Protein AF-0000000077531371 (afdb_homodimer)

InterPro domains:
  IPR011008 Dimeric alpha-beta barrel [SSF54909] (19-121)
  IPR012577 NIPSNAP [PF07978] (23-121)

Solvent-accessible surface area (backbone atoms only — not comparable to full-atom values): 13619 Å² total; per-residue (Å²): 134,87,78,74,80,80,76,77,74,80,63,54,73,40,71,67,44,90,54,53,46,32,33,44,35,38,37,33,33,75,36,53,68,54,27,56,52,47,55,57,32,45,62,45,44,53,60,52,35,45,79,68,51,29,46,58,41,34,35,27,32,42,64,97,36,70,29,35,41,34,36,35,35,31,40,42,67,64,55,45,68,69,58,52,51,55,54,44,67,73,32,69,62,42,53,60,49,45,63,91,61,67,73,81,38,53,71,45,76,48,75,43,47,37,41,70,43,98,79,35,46,77,116,134,86,78,75,79,80,76,76,71,81,65,53,71,40,70,68,42,89,52,53,45,31,33,43,35,39,36,33,32,74,36,53,68,55,28,56,53,47,55,57,32,47,62,45,45,50,60,53,34,45,81,67,52,31,46,58,41,34,36,26,31,42,64,97,38,70,29,36,42,34,37,35,34,31,39,42,67,62,54,47,67,70,59,51,52,55,55,44,66,74,31,69,63,42,52,60,49,45,63,93,61,67,74,82,36,54,72,44,77,48,75,43,47,36,41,72,44,96,79,36,45,78,118

Radius of gyration: 21.14 Å; Cα contacts (8 Å, |Δi|>4): 406; chains: 2; bounding box: 91×52×37 Å

Organism: Fusarium solani (NCBI:txid169388)

Secondary structure (DSSP, 8-state):
------------HHHH-SS--EEEEEEEESSHHHHHHHHHHHHHHHHHHHTTT-EEEEEEEETT-TTEEEEEEEPPTT--HHHHHHHHHTSHHHHHHTTT--GGGEEEEEEEEEEEPTT----/------------HHHH-SS--EEEEEEEESSHHHHHHHHHHHHHHHHHHGGGT-EEEEEEEETT-TTEEEEEEEPPTT--HHHHHHHHHTSHHHHHHTTT--GGGEEEEEEEEEEEPTT----

Foldseek 3Di:
DCPPPPPPPPPPPLLPDPFWKKKKKKWFFQDLVLLVLVVVLVVLVQVLLVVLQKHWPDWDDDPPHSRMIMTMITHDRSDDPVVSVVVSCVDPSNVVSCPPHDPVRTPDMDMDIDDDDPPDDDD/DCPPPPPPPPPPPLLPDPDWKKKKKKWFFQDLVLLVLVVVLVVLVQVLLVVLQKHKPDWDDDPPHSRMIMTMITHDRSDDPVVSVVVSCVDPSNVVSCPPHDPVRTPDMDMDIDDDDPPDDDD

Structure (mmCIF, N/CA/C/O backbone):
data_AF-0000000077531371-model_v1
#
loop_
_entity.id
_entity.type
_entity.pdbx_description
1 polymer 'NIPSNAP domain-containing protein'
#
loop_
_atom_site.group_PDB
_atom_site.id
_atom_site.type_symbol
_atom_site.label_atom_id
_atom_site.label_alt_id
_atom_site.label_comp_id
_atom_site.label_asym_id
_atom_site.label_entity_id
_atom_site.label_seq_id
_atom_site.pdbx_PDB_ins_code
_atom_site.Cartn_x
_atom_site.Cartn_y
_atom_site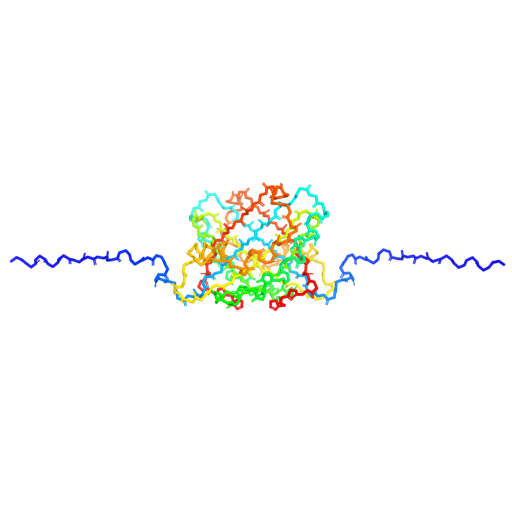.Cartn_z
_atom_site.occupancy
_atom_site.B_iso_or_equiv
_atom_site.auth_seq_id
_atom_site.auth_comp_id
_atom_site.auth_asym_id
_atom_site.auth_atom_id
_atom_site.pdbx_PDB_model_num
ATOM 1 N N . MET A 1 1 ? -46.719 -25.984 -13.078 1 36.12 1 MET A N 1
ATOM 2 C CA . MET A 1 1 ? -45.562 -25.344 -13.688 1 36.12 1 MET A CA 1
ATOM 3 C C . MET A 1 1 ? -44.781 -24.531 -12.664 1 36.12 1 MET A C 1
ATOM 5 O O . MET A 1 1 ? -45.344 -23.656 -12 1 36.12 1 MET A O 1
ATOM 9 N N . LYS A 1 2 ? -43.656 -25.094 -11.969 1 47.03 2 LYS A N 1
ATOM 10 C CA . LYS A 1 2 ? -42.844 -24.688 -10.82 1 47.03 2 LYS A CA 1
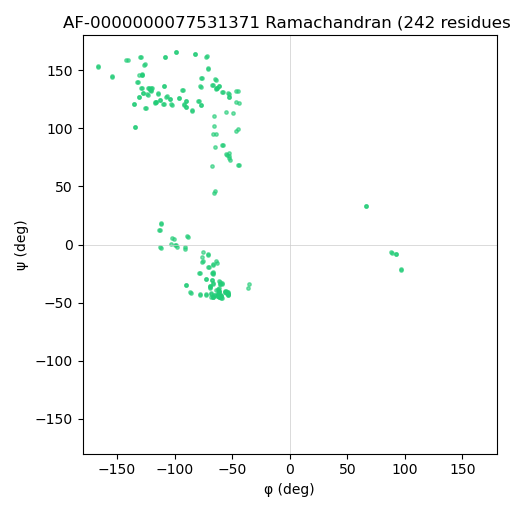ATOM 11 C C . LYS A 1 2 ? -42.031 -23.453 -11.141 1 47.03 2 LYS A C 1
ATOM 13 O O . LYS A 1 2 ? -41.062 -23.516 -11.906 1 47.03 2 LYS A O 1
ATOM 18 N N . ILE A 1 3 ? -42.562 -22.219 -11.359 1 43.28 3 ILE A N 1
ATOM 19 C CA . ILE A 1 3 ? -41.844 -21 -11.758 1 43.28 3 ILE A CA 1
ATOM 20 C C . ILE A 1 3 ? -40.906 -20.562 -10.648 1 43.28 3 ILE A C 1
ATOM 22 O O . ILE A 1 3 ? -41.344 -19.984 -9.648 1 43.28 3 ILE A O 1
ATOM 26 N N . SER A 1 4 ? -40.125 -21.453 -9.992 1 42.75 4 SER A N 1
ATOM 27 C CA . SER A 1 4 ? -39.375 -20.828 -8.906 1 42.75 4 SER A CA 1
ATOM 28 C C . SER A 1 4 ? -38.344 -19.828 -9.445 1 42.75 4 SER A C 1
ATOM 30 O O . SER A 1 4 ? -37.5 -20.188 -10.258 1 42.75 4 SER A O 1
ATOM 32 N N . PHE A 1 5 ? -38.656 -18.469 -9.539 1 38.84 5 PHE A N 1
ATOM 33 C CA . PHE A 1 5 ? -37.75 -17.375 -9.906 1 38.84 5 PHE A CA 1
ATOM 34 C C . PHE A 1 5 ? -36.562 -17.297 -8.945 1 38.84 5 PHE A C 1
ATOM 36 O O . PHE A 1 5 ? -36.75 -17.094 -7.742 1 38.84 5 PHE A O 1
ATOM 43 N N . ALA A 1 6 ? -35.438 -18.016 -9.094 1 38.12 6 ALA A N 1
ATOM 44 C CA . ALA A 1 6 ? -34.188 -17.797 -8.391 1 38.12 6 ALA A CA 1
ATOM 45 C C . ALA A 1 6 ? -33.719 -16.359 -8.516 1 38.12 6 ALA A C 1
ATOM 47 O O . ALA A 1 6 ? -33.281 -15.93 -9.586 1 38.12 6 ALA A O 1
ATOM 48 N N . PHE A 1 7 ? -34.281 -15.273 -7.844 1 41.69 7 PHE A N 1
ATOM 49 C CA . PHE A 1 7 ? -33.719 -13.93 -7.73 1 41.69 7 PHE A CA 1
ATOM 50 C C . PHE A 1 7 ? -32.312 -13.984 -7.172 1 41.69 7 PHE A C 1
ATOM 52 O O . PHE A 1 7 ? -32.125 -14.281 -5.988 1 41.69 7 PHE A O 1
ATOM 59 N N . LEU A 1 8 ? -31.25 -14.336 -7.863 1 44.69 8 LEU A N 1
ATOM 60 C CA . LEU A 1 8 ? -29.875 -14.125 -7.398 1 44.69 8 LEU A CA 1
ATOM 61 C C . LEU A 1 8 ? -29.656 -12.664 -7 1 44.69 8 LEU A C 1
ATOM 63 O O . LEU A 1 8 ? -29.641 -11.781 -7.859 1 44.69 8 LEU A O 1
ATOM 67 N N . SER A 1 9 ? -30.047 -12.227 -5.93 1 41.06 9 SER A N 1
ATOM 68 C CA . SER A 1 9 ? -29.812 -10.906 -5.355 1 41.06 9 SER A CA 1
ATOM 69 C C . SER A 1 9 ? -28.344 -10.508 -5.473 1 41.06 9 SER A C 1
ATOM 71 O O . SER A 1 9 ? -27.453 -11.289 -5.129 1 41.06 9 SER A O 1
ATOM 73 N N . CYS A 1 10 ? -27.953 -9.703 -6.484 1 44.38 10 CYS A N 1
ATOM 74 C CA . CYS A 1 10 ? -26.703 -8.984 -6.605 1 44.38 10 CYS A CA 1
ATOM 75 C C . CYS A 1 10 ? -26.328 -8.312 -5.289 1 44.38 10 CYS A C 1
ATOM 77 O O . CYS A 1 10 ? -26.859 -7.258 -4.953 1 44.38 10 CYS A O 1
ATOM 79 N N . LEU A 1 11 ? -25.969 -9.055 -4.219 1 51.22 11 LEU A N 1
ATOM 80 C CA . LEU A 1 11 ? -25.5 -8.469 -2.965 1 51.22 11 LEU A CA 1
ATOM 81 C C . LEU A 1 11 ? -24.453 -7.395 -3.225 1 51.22 11 LEU A C 1
ATOM 83 O O . LEU A 1 11 ? -23.609 -7.551 -4.109 1 51.22 11 LEU A O 1
ATOM 87 N N . PRO A 1 12 ? -24.797 -6.227 -2.723 1 52.69 12 PRO A N 1
ATOM 88 C CA . PRO A 1 12 ? -23.766 -5.188 -2.9 1 52.69 12 PRO A CA 1
ATOM 89 C C . PRO A 1 12 ? -22.375 -5.672 -2.537 1 52.69 12 PRO A C 1
ATOM 91 O O . PRO A 1 12 ? -22.219 -6.523 -1.656 1 52.69 12 PRO A O 1
ATOM 94 N N . ALA A 1 13 ? -21.469 -5.387 -3.432 1 55.19 13 ALA A N 1
ATOM 95 C CA . ALA A 1 13 ? -20.094 -5.801 -3.24 1 55.19 13 ALA A CA 1
ATOM 96 C C . ALA A 1 13 ? -19.688 -5.742 -1.768 1 55.19 13 ALA A C 1
ATOM 98 O O . ALA A 1 13 ? -18.984 -6.617 -1.271 1 55.19 13 ALA A O 1
ATOM 99 N N . ALA A 1 14 ? -20.234 -4.777 -1.087 1 57.53 14 ALA A N 1
ATOM 100 C CA . ALA A 1 14 ? -19.922 -4.602 0.327 1 57.53 14 ALA A CA 1
ATOM 101 C C . ALA A 1 14 ? -20.359 -5.812 1.145 1 57.53 14 ALA A C 1
ATOM 103 O O . ALA A 1 14 ? -19.656 -6.25 2.055 1 57.53 14 ALA A O 1
ATOM 104 N N . LEU A 1 15 ? -21.484 -6.293 0.736 1 53.22 15 LEU A N 1
ATOM 105 C CA . LEU A 1 15 ? -22.047 -7.367 1.543 1 53.22 15 LEU A CA 1
ATOM 106 C C . LEU A 1 15 ? -21.312 -8.68 1.307 1 53.22 15 LEU A C 1
ATOM 108 O O . LEU A 1 15 ? -21.344 -9.578 2.146 1 53.22 15 LEU A O 1
ATOM 112 N N . ALA A 1 16 ? -20.516 -8.602 0.429 1 65.94 16 ALA A N 1
ATOM 113 C CA . ALA A 1 16 ? -19.906 -9.867 0.049 1 65.94 16 ALA A CA 1
ATOM 114 C C . ALA A 1 16 ? -18.484 -9.992 0.612 1 65.94 16 ALA A C 1
ATOM 116 O O . ALA A 1 16 ? -17.922 -11.086 0.66 1 65.94 16 ALA A O 1
ATOM 117 N N . ARG A 1 17 ? -18.156 -8.836 1.355 1 73.69 17 ARG A N 1
ATOM 118 C CA . ARG A 1 17 ? -16.766 -8.906 1.809 1 73.69 17 ARG A CA 1
ATOM 119 C C . ARG A 1 17 ? -16.672 -9.57 3.178 1 73.69 17 ARG A C 1
ATOM 121 O O . ARG A 1 17 ? -17.375 -9.172 4.113 1 73.69 17 ARG A O 1
ATOM 128 N N . GLN A 1 18 ? -15.914 -10.578 3.213 1 80.44 18 GLN A N 1
ATOM 129 C CA . GLN A 1 18 ? -15.719 -11.289 4.473 1 80.44 18 GLN A CA 1
ATOM 130 C C . GLN A 1 18 ? -14.523 -10.734 5.242 1 80.44 18 GLN A C 1
ATOM 132 O O . GLN A 1 18 ? -14.242 -11.164 6.359 1 80.44 18 GLN A O 1
ATOM 137 N N . GLN A 1 19 ? -13.859 -9.758 4.645 1 84.06 19 GLN A N 1
ATOM 138 C CA . GLN A 1 19 ? -12.734 -9.086 5.285 1 84.06 19 GLN A CA 1
ATOM 139 C C . GLN A 1 19 ? -12.875 -7.57 5.215 1 84.06 19 GLN A C 1
ATOM 141 O O . GLN A 1 19 ? -13.516 -7.047 4.301 1 84.06 19 GLN A O 1
ATOM 146 N N . PRO A 1 20 ? -12.391 -6.934 6.262 1 86.88 20 PRO A N 1
ATOM 147 C CA . PRO A 1 20 ? -12.461 -5.473 6.211 1 86.88 20 PRO A CA 1
ATOM 148 C C . PRO A 1 20 ? -11.828 -4.895 4.945 1 86.88 20 PRO A C 1
ATOM 150 O O . PRO A 1 20 ? -10.711 -5.266 4.582 1 86.88 20 PRO A O 1
ATOM 153 N N . PRO A 1 21 ? -12.562 -4.039 4.32 1 90.38 21 PRO A N 1
ATOM 154 C CA . PRO A 1 21 ? -11.969 -3.43 3.127 1 90.38 21 PRO A CA 1
ATOM 155 C C . PRO A 1 21 ? -10.727 -2.607 3.439 1 90.38 21 PRO A C 1
ATOM 157 O O . PRO A 1 21 ? -10.68 -1.912 4.457 1 90.38 21 PRO A O 1
ATOM 160 N N . THR A 1 22 ? -9.75 -2.797 2.65 1 95.12 22 THR A N 1
ATOM 161 C CA . THR A 1 22 ? -8.523 -2.012 2.725 1 95.12 22 THR A CA 1
ATOM 162 C C . THR A 1 22 ? -8.406 -1.073 1.526 1 95.12 22 THR A C 1
ATOM 164 O O . THR A 1 22 ? -8.734 -1.455 0.4 1 95.12 22 THR A O 1
ATOM 167 N N . GLU A 1 23 ? -8.023 0.125 1.814 1 97.25 23 GLU A N 1
ATOM 168 C CA . GLU A 1 23 ? -7.875 1.12 0.757 1 97.25 23 GLU A CA 1
ATOM 169 C C . GLU A 1 23 ? -6.496 1.778 0.807 1 97.25 23 GLU A C 1
ATOM 171 O O . GLU A 1 23 ? -6.02 2.154 1.88 1 97.25 23 GLU A O 1
ATOM 176 N N . LEU A 1 24 ? -5.867 1.804 -0.373 1 97.88 24 LEU A N 1
ATOM 177 C CA . LEU A 1 24 ? -4.625 2.549 -0.562 1 97.88 24 LEU A CA 1
ATOM 178 C C . LEU A 1 24 ? -4.906 3.928 -1.153 1 97.88 24 LEU A C 1
ATOM 180 O O . LEU A 1 24 ? -5.582 4.043 -2.178 1 97.88 24 LEU A O 1
ATOM 184 N N . ARG A 1 25 ? -4.406 4.953 -0.482 1 98.25 25 ARG A N 1
ATOM 185 C CA . ARG A 1 25 ? -4.566 6.328 -0.948 1 98.25 25 ARG A CA 1
ATOM 186 C C . ARG A 1 25 ? -3.211 6.988 -1.186 1 98.25 25 ARG A C 1
ATOM 188 O O . ARG A 1 25 ? -2.291 6.832 -0.38 1 98.25 25 ARG A O 1
ATOM 195 N N . SER A 1 26 ? -3.129 7.598 -2.328 1 98.38 26 SER A N 1
ATOM 196 C CA . SER A 1 26 ? -1.921 8.336 -2.684 1 98.38 26 SER A CA 1
ATOM 197 C C . SER A 1 26 ? -2.238 9.789 -3.01 1 98.38 26 SER A C 1
ATOM 199 O O . SER A 1 26 ? -3.15 10.078 -3.791 1 98.38 26 SER A O 1
ATOM 201 N N . TYR A 1 27 ? -1.505 10.648 -2.375 1 98.75 27 TYR A N 1
ATOM 202 C CA . TYR A 1 27 ? -1.666 12.086 -2.574 1 98.75 27 TYR A CA 1
ATOM 203 C C . TYR A 1 27 ? -0.409 12.695 -3.184 1 98.75 27 TYR A C 1
ATOM 205 O O . TYR A 1 27 ? 0.691 12.531 -2.652 1 98.75 27 TYR A O 1
ATOM 213 N N . THR A 1 28 ? -0.574 13.336 -4.312 1 98.81 28 THR A N 1
ATOM 214 C CA . THR A 1 28 ? 0.504 14.141 -4.875 1 98.81 28 THR A CA 1
ATOM 215 C C . THR A 1 28 ? 0.24 15.625 -4.664 1 98.81 28 THR A C 1
ATOM 217 O O . THR A 1 28 ? -0.839 16.125 -4.992 1 98.81 28 THR A O 1
ATOM 220 N N . LEU A 1 29 ? 1.182 16.281 -4.062 1 98.88 29 LEU A N 1
ATOM 221 C CA . LEU A 1 29 ? 1.037 17.703 -3.736 1 98.88 29 LEU A CA 1
ATOM 222 C C . LEU A 1 29 ? 1.923 18.562 -4.633 1 98.88 29 LEU A C 1
ATOM 224 O O . LEU A 1 29 ? 2.84 18.047 -5.281 1 98.88 29 LEU A O 1
ATOM 228 N N . SER A 1 30 ? 1.632 19.812 -4.715 1 98.69 30 SER A N 1
ATOM 229 C CA . SER A 1 30 ? 2.27 20.703 -5.676 1 98.69 30 SER A CA 1
ATOM 230 C C . SER A 1 30 ? 3.66 21.125 -5.211 1 98.69 30 SER A C 1
ATOM 232 O O . SER A 1 30 ? 4.508 21.5 -6.023 1 98.69 30 SER A O 1
ATOM 234 N N . THR A 1 31 ? 3.912 21.094 -3.881 1 98.56 31 THR A N 1
ATOM 235 C CA . THR A 1 31 ? 5.203 21.484 -3.33 1 98.56 31 THR A CA 1
ATOM 236 C C . THR A 1 31 ? 5.602 20.562 -2.174 1 98.56 31 THR A C 1
ATOM 238 O O . THR A 1 31 ? 4.746 19.906 -1.573 1 98.56 31 THR A O 1
ATOM 241 N N . VAL A 1 32 ? 6.887 20.578 -1.939 1 98.31 32 VAL A N 1
ATOM 242 C CA . VAL A 1 32 ? 7.41 19.812 -0.812 1 98.31 32 VAL A CA 1
ATOM 243 C C . VAL A 1 32 ? 6.848 20.375 0.495 1 98.31 32 VAL A C 1
ATOM 245 O O . VAL A 1 32 ? 6.496 19.609 1.399 1 98.31 32 VAL A O 1
ATOM 248 N N . ASP A 1 33 ? 6.719 21.672 0.613 1 98.31 33 ASP A N 1
ATOM 249 C CA . ASP A 1 33 ? 6.16 22.297 1.807 1 98.31 33 ASP A CA 1
ATOM 250 C C . ASP A 1 33 ? 4.715 21.859 2.033 1 98.31 33 ASP A C 1
ATOM 252 O O . ASP A 1 33 ? 4.32 21.562 3.164 1 98.31 33 ASP A O 1
ATOM 256 N N . ALA A 1 34 ? 3.973 21.844 0.965 1 98.75 34 ALA A N 1
ATOM 257 C CA . ALA A 1 34 ? 2.592 21.375 1.068 1 98.75 34 ALA A CA 1
ATOM 258 C C . ALA A 1 34 ? 2.537 19.922 1.529 1 98.75 34 ALA A C 1
ATOM 260 O O . ALA A 1 34 ? 1.653 19.531 2.301 1 98.75 34 ALA A O 1
ATOM 261 N N . THR A 1 35 ? 3.467 19.109 1.01 1 98.62 35 THR A N 1
ATOM 262 C CA . THR A 1 35 ? 3.539 17.703 1.416 1 98.62 35 THR A CA 1
ATOM 263 C C . THR A 1 35 ? 3.822 17.594 2.91 1 98.62 35 THR A C 1
ATOM 265 O O . THR A 1 35 ? 3.152 16.844 3.619 1 98.62 35 THR A O 1
ATOM 268 N N . ASN A 1 36 ? 4.75 18.359 3.4 1 97.75 36 ASN A N 1
ATOM 269 C CA . ASN A 1 36 ? 5.078 18.344 4.82 1 97.75 36 ASN A CA 1
ATOM 270 C C . ASN A 1 36 ? 3.883 18.75 5.676 1 97.75 36 ASN A C 1
ATOM 272 O O . ASN A 1 36 ? 3.621 18.156 6.719 1 97.75 36 ASN A O 1
ATOM 276 N N . GLN A 1 37 ? 3.211 19.766 5.246 1 98.38 37 GLN A N 1
ATOM 277 C CA . GLN A 1 37 ? 2.006 20.188 5.957 1 98.38 37 GLN A CA 1
ATOM 278 C C . GLN A 1 37 ? 0.969 19.062 5.98 1 98.38 37 GLN A C 1
ATOM 280 O O . GLN A 1 37 ? 0.354 18.797 7.016 1 98.38 37 GLN A O 1
ATOM 285 N N . TYR A 1 38 ? 0.798 18.422 4.852 1 98.75 38 TYR A N 1
ATOM 286 C CA . TYR A 1 38 ? -0.246 17.406 4.758 1 98.75 38 TYR A CA 1
ATOM 287 C C . TYR A 1 38 ? 0.105 16.172 5.598 1 98.75 38 TYR A C 1
ATOM 289 O O . TYR A 1 38 ? -0.78 15.531 6.164 1 98.75 38 TYR A O 1
ATOM 297 N N . VAL A 1 39 ? 1.358 15.82 5.668 1 98 39 VAL A N 1
ATOM 298 C CA . VAL A 1 39 ? 1.798 14.758 6.566 1 98 39 VAL A CA 1
ATOM 299 C C . VAL A 1 39 ? 1.322 15.047 7.988 1 98 39 VAL A C 1
ATOM 301 O O . VAL A 1 39 ? 0.81 14.164 8.672 1 98 39 VAL A O 1
ATOM 304 N N . GLN A 1 40 ? 1.434 16.297 8.406 1 97.69 40 GLN A N 1
ATOM 305 C CA . GLN A 1 40 ? 0.973 16.656 9.742 1 97.69 40 GLN A CA 1
ATOM 306 C C . GLN A 1 40 ? -0.545 16.547 9.852 1 97.69 40 GLN A C 1
ATOM 308 O O . GLN A 1 40 ? -1.073 16.203 10.906 1 97.69 40 GLN A O 1
ATOM 313 N N . ILE A 1 41 ? -1.188 16.781 8.789 1 98.56 41 ILE A N 1
ATOM 314 C CA . ILE A 1 41 ? -2.643 16.656 8.781 1 98.56 41 ILE A CA 1
ATOM 315 C C . ILE A 1 41 ? -3.041 15.195 8.922 1 98.56 41 ILE A C 1
ATOM 317 O O . ILE A 1 41 ? -4.035 14.875 9.578 1 98.56 41 ILE A O 1
ATOM 321 N N . TRP A 1 42 ? -2.271 14.336 8.312 1 98.06 42 TRP A N 1
ATOM 322 C CA . TRP A 1 42 ? -2.574 12.914 8.461 1 98.06 42 TRP A CA 1
ATOM 323 C C . TRP A 1 42 ? -2.475 12.477 9.914 1 98.06 42 TRP A C 1
ATOM 325 O O . TRP A 1 42 ? -3.197 11.586 10.352 1 98.06 42 TRP A O 1
ATOM 335 N N . LYS A 1 43 ? -1.619 13.086 10.68 1 96.88 43 LYS A N 1
ATOM 336 C CA . LYS A 1 43 ? -1.585 12.812 12.109 1 96.88 43 LYS A CA 1
ATOM 337 C C . LYS A 1 43 ? -2.949 13.055 12.75 1 96.88 43 LYS A C 1
ATOM 339 O O . LYS A 1 43 ? -3.391 12.273 13.594 1 96.88 43 LYS A O 1
ATOM 344 N N . LYS A 1 44 ? -3.588 14.086 12.32 1 97.88 44 LYS A N 1
ATOM 345 C CA . LYS A 1 44 ? -4.934 14.398 12.797 1 97.88 44 LYS A CA 1
ATOM 346 C C . LYS A 1 44 ? -5.957 13.422 12.211 1 97.88 44 LYS A C 1
ATOM 348 O O . LYS A 1 44 ? -6.848 12.953 12.922 1 97.88 44 LYS A O 1
ATOM 353 N N . HIS A 1 45 ? -5.812 13.117 10.852 1 98.31 45 HIS A N 1
ATOM 354 C CA . HIS A 1 45 ? -6.715 12.18 10.188 1 98.31 45 HIS A CA 1
ATOM 355 C C . HIS A 1 45 ? -6.766 10.852 10.922 1 98.31 45 HIS A C 1
ATOM 357 O O . HIS A 1 45 ? -7.836 10.258 11.062 1 98.31 45 HIS A O 1
ATOM 363 N N . ILE A 1 46 ? -5.617 10.359 11.375 1 97.94 46 ILE A N 1
ATOM 364 C CA . ILE A 1 46 ? -5.543 9.07 12.047 1 97.94 46 ILE A CA 1
ATOM 365 C C . ILE A 1 46 ? -6.52 9.039 13.219 1 97.94 46 ILE A C 1
ATOM 367 O O . ILE A 1 46 ? -7.254 8.062 13.398 1 97.94 46 ILE A O 1
ATOM 371 N N . GLU A 1 47 ? -6.625 10.109 13.969 1 97.62 47 GLU A N 1
ATOM 372 C CA . GLU A 1 47 ? -7.496 10.172 15.133 1 97.62 47 GLU A CA 1
ATOM 373 C C . GLU A 1 47 ? -8.953 10.383 14.727 1 97.62 47 GLU A C 1
ATOM 375 O O . GLU A 1 47 ? -9.844 9.695 15.219 1 97.62 47 GLU A O 1
ATOM 380 N N . SER A 1 48 ? -9.156 11.242 13.805 1 98.62 48 SER A N 1
ATOM 381 C CA . SER A 1 48 ? -10.523 11.602 13.461 1 98.62 48 SER A CA 1
ATOM 382 C C . SER A 1 48 ? -11.219 10.477 12.695 1 98.62 48 SER A C 1
ATOM 384 O O . SER A 1 48 ? -12.43 10.289 12.82 1 98.62 48 SER A O 1
ATOM 386 N N . LEU A 1 49 ? -10.477 9.711 11.961 1 98.5 49 LEU A N 1
ATOM 387 C CA . LEU A 1 49 ? -11.039 8.617 11.172 1 98.5 49 LEU A CA 1
ATOM 388 C C . LEU A 1 49 ? -11.602 7.531 12.078 1 98.5 49 LEU A C 1
ATOM 390 O O . LEU A 1 49 ? -12.508 6.793 11.68 1 98.5 49 LEU A O 1
ATOM 394 N N . LYS A 1 50 ? -11.102 7.469 13.266 1 97.88 50 LYS A N 1
ATOM 395 C CA . LYS A 1 50 ? -11.617 6.484 14.211 1 97.88 50 LYS A CA 1
ATOM 396 C C . LYS A 1 50 ? -13.102 6.703 14.484 1 97.88 50 LYS A C 1
ATOM 398 O O . LYS A 1 50 ? -13.844 5.746 14.719 1 97.88 50 LYS A O 1
ATOM 403 N N . GLU A 1 51 ? -13.484 7.965 14.469 1 97.94 51 GLU A N 1
ATOM 404 C CA . GLU A 1 51 ? -14.891 8.297 14.711 1 97.94 51 GLU A CA 1
ATOM 405 C C . GLU A 1 51 ? -15.781 7.727 13.617 1 97.94 51 GLU A C 1
ATOM 407 O O . GLU A 1 51 ? -17 7.645 13.781 1 97.94 51 GLU A O 1
ATOM 412 N N . PHE A 1 52 ? -15.219 7.336 12.578 1 98.25 52 PHE A N 1
ATOM 413 C CA . PHE A 1 52 ? -15.953 6.789 11.438 1 98.25 52 PHE A CA 1
ATOM 414 C C . PHE A 1 52 ? -15.625 5.316 11.242 1 98.25 52 PHE A C 1
ATOM 416 O O . PHE A 1 52 ? -15.836 4.766 10.164 1 98.25 52 PHE A O 1
ATOM 423 N N . ASN A 1 53 ? -14.977 4.707 12.227 1 96.75 53 ASN A N 1
ATOM 424 C CA . ASN A 1 53 ? -14.617 3.291 12.258 1 96.75 53 ASN A CA 1
ATOM 425 C C . ASN A 1 53 ? -13.586 2.949 11.18 1 96.75 53 ASN A C 1
ATOM 427 O O . ASN A 1 53 ? -13.656 1.882 10.57 1 96.75 53 ASN A O 1
ATOM 431 N N . VAL A 1 54 ? -12.758 3.836 10.898 1 97.69 54 VAL A N 1
ATOM 432 C CA . VAL A 1 54 ? -11.656 3.607 9.969 1 97.69 54 VAL A CA 1
ATOM 433 C C . VAL A 1 54 ? -10.344 3.508 10.742 1 97.69 54 VAL A C 1
ATOM 435 O O . VAL A 1 54 ? -10.039 4.363 11.578 1 97.69 54 VAL A O 1
ATOM 438 N N . THR A 1 55 ? -9.68 2.469 10.477 1 96.19 55 THR A N 1
ATOM 439 C CA . THR A 1 55 ? -8.367 2.277 11.078 1 96.19 55 THR A CA 1
ATOM 440 C C . THR A 1 55 ? -7.262 2.584 10.062 1 96.19 55 THR A C 1
ATOM 442 O O . THR A 1 55 ? -7.23 2.002 8.977 1 96.19 55 THR A O 1
ATOM 445 N N . THR A 1 56 ? -6.43 3.535 10.391 1 96.81 56 THR A N 1
ATOM 446 C CA . THR A 1 56 ? -5.238 3.77 9.578 1 96.81 56 THR A CA 1
ATOM 447 C C . THR A 1 56 ? -4.148 2.754 9.914 1 96.81 56 THR A C 1
ATOM 449 O O . THR A 1 56 ? -3.732 2.637 11.062 1 96.81 56 THR A O 1
ATOM 452 N N . ARG A 1 57 ? -3.723 2.078 8.922 1 94.88 57 ARG A N 1
ATOM 453 C CA . ARG A 1 57 ? -2.717 1.041 9.125 1 94.88 57 ARG A CA 1
ATOM 454 C C . ARG A 1 57 ? -1.308 1.607 8.992 1 94.88 57 ARG A C 1
ATOM 456 O O . ARG A 1 57 ? -0.395 1.196 9.711 1 94.88 57 ARG A O 1
ATOM 463 N N . ALA A 1 58 ? -1.177 2.588 8.078 1 94.94 58 ALA A N 1
ATOM 464 C CA . ALA A 1 58 ? 0.133 3.203 7.875 1 94.94 58 ALA A CA 1
ATOM 465 C C . ALA A 1 58 ? 0.016 4.484 7.059 1 94.94 58 ALA A C 1
ATOM 467 O O . ALA A 1 58 ? -0.929 4.648 6.281 1 94.94 58 ALA A O 1
ATOM 468 N N . VAL A 1 59 ? 0.927 5.387 7.246 1 96.38 59 VAL A N 1
ATOM 469 C CA . VAL A 1 59 ? 1.157 6.574 6.434 1 96.38 59 VAL A CA 1
ATOM 470 C C . VAL A 1 59 ? 2.637 6.676 6.074 1 96.38 59 VAL A C 1
ATOM 472 O O . VAL A 1 59 ? 3.502 6.594 6.949 1 96.38 59 VAL A O 1
ATOM 475 N N . TRP A 1 60 ? 2.871 6.805 4.824 1 96.19 60 TRP A N 1
ATOM 476 C CA . TRP A 1 60 ? 4.246 6.816 4.34 1 96.19 60 TRP A CA 1
ATOM 477 C C . TRP A 1 60 ? 4.488 8.008 3.422 1 96.19 60 TRP A C 1
ATOM 479 O O . TRP A 1 60 ? 3.541 8.617 2.92 1 96.19 60 TRP A O 1
ATOM 489 N N . THR A 1 61 ? 5.723 8.266 3.299 1 95.94 61 THR A N 1
ATOM 490 C CA . THR A 1 61 ? 6.211 9.023 2.154 1 95.94 61 THR A CA 1
ATOM 491 C C . THR A 1 61 ? 7.113 8.164 1.274 1 95.94 61 THR A C 1
ATOM 493 O O . THR A 1 61 ? 7.988 7.457 1.778 1 95.94 61 THR A O 1
ATOM 496 N N . PRO A 1 62 ? 6.832 8.172 -0.038 1 96.5 62 PRO A N 1
ATOM 497 C CA . PRO A 1 62 ? 7.656 7.359 -0.936 1 96.5 62 PRO A CA 1
ATOM 498 C C . PRO A 1 62 ? 9.094 7.875 -1.043 1 96.5 62 PRO A C 1
ATOM 500 O O . PRO A 1 62 ? 9.312 9.086 -1.16 1 96.5 62 PRO A O 1
ATOM 503 N N . GLU A 1 63 ? 9.984 6.934 -1.006 1 93.5 63 GLU A N 1
ATOM 504 C CA . GLU A 1 63 ? 11.367 7.312 -1.262 1 93.5 63 GLU A CA 1
ATOM 505 C C . GLU A 1 63 ? 11.547 7.832 -2.684 1 93.5 63 GLU A C 1
ATOM 507 O O . GLU A 1 63 ? 11.031 7.246 -3.635 1 93.5 63 GLU A O 1
ATOM 512 N N . GLY A 1 64 ? 12.242 8.914 -2.758 1 92.38 64 GLY A N 1
ATOM 513 C CA . GLY A 1 64 ? 12.547 9.469 -4.066 1 92.38 64 GLY A CA 1
ATOM 514 C C . GLY A 1 64 ? 11.484 10.43 -4.57 1 92.38 64 GLY A C 1
ATOM 515 O O . GLY A 1 64 ? 11.648 11.062 -5.613 1 92.38 64 GLY A O 1
ATOM 516 N N . ASN A 1 65 ? 10.391 10.539 -3.869 1 96 65 ASN A N 1
ATOM 517 C CA . ASN A 1 65 ? 9.336 11.484 -4.211 1 96 65 ASN A CA 1
ATOM 518 C C . ASN A 1 65 ? 8.844 12.242 -2.98 1 96 65 ASN A C 1
ATOM 520 O O . ASN A 1 65 ? 7.945 11.781 -2.277 1 96 65 ASN A O 1
ATOM 524 N N . ASP A 1 66 ? 9.273 13.445 -2.809 1 96.31 66 ASP A N 1
ATOM 525 C CA . ASP A 1 66 ? 8.992 14.203 -1.597 1 96.31 66 ASP A CA 1
ATOM 526 C C . ASP A 1 66 ? 7.688 14.984 -1.727 1 96.31 66 ASP A C 1
ATOM 528 O O . ASP A 1 66 ? 7.336 15.773 -0.845 1 96.31 66 ASP A O 1
ATOM 532 N N . LYS A 1 67 ? 6.992 14.719 -2.816 1 98.56 67 LYS A N 1
ATOM 533 C CA . LYS A 1 67 ? 5.734 15.43 -3.008 1 98.56 67 LYS A CA 1
ATOM 534 C C . LYS A 1 67 ? 4.543 14.484 -2.891 1 98.56 67 LYS A C 1
ATOM 536 O O . LYS A 1 67 ? 3.455 14.773 -3.393 1 98.56 67 LYS A O 1
ATOM 541 N N . GLN A 1 68 ? 4.824 13.367 -2.293 1 98.69 68 GLN A N 1
ATOM 542 C CA . GLN A 1 68 ? 3.732 12.398 -2.199 1 98.69 68 GLN A CA 1
ATOM 543 C C . GLN A 1 68 ? 3.553 11.914 -0.765 1 98.69 68 GLN A C 1
ATOM 545 O O . GLN A 1 68 ? 4.516 11.852 0.001 1 98.69 68 GLN A O 1
ATOM 550 N N . VAL A 1 69 ? 2.309 11.625 -0.371 1 98.44 69 VAL A N 1
ATOM 551 C CA . VAL A 1 69 ? 1.912 10.922 0.845 1 98.44 69 VAL A CA 1
ATOM 552 C C . VAL A 1 69 ? 1.076 9.695 0.483 1 98.44 69 VAL A C 1
ATOM 554 O O . VAL A 1 69 ? 0.211 9.766 -0.393 1 98.44 69 VAL A O 1
ATOM 557 N N . VAL A 1 70 ? 1.36 8.594 1.09 1 98.19 70 VAL A N 1
ATOM 558 C CA . VAL A 1 70 ? 0.621 7.352 0.882 1 98.19 70 VAL A CA 1
ATOM 559 C C . VAL A 1 70 ? 0.043 6.867 2.209 1 98.19 70 VAL A C 1
ATOM 561 O O . VAL A 1 70 ? 0.734 6.863 3.23 1 98.19 70 VAL A O 1
ATOM 564 N N . ALA A 1 71 ? -1.196 6.504 2.199 1 97.81 71 ALA A N 1
ATOM 565 C CA . ALA A 1 71 ? -1.843 5.984 3.402 1 97.81 71 ALA A CA 1
ATOM 566 C C . ALA A 1 71 ? -2.609 4.699 3.105 1 97.81 71 ALA A C 1
ATOM 568 O O . ALA A 1 71 ? -3.189 4.551 2.027 1 97.81 71 ALA A O 1
ATOM 569 N N . LEU A 1 72 ? -2.52 3.803 3.988 1 97.19 72 LEU A N 1
ATOM 570 C CA . LEU A 1 72 ? -3.312 2.578 3.982 1 97.19 72 LEU A CA 1
ATOM 571 C C . LEU A 1 72 ? -4.348 2.594 5.105 1 97.19 72 LEU A C 1
ATOM 573 O O . LEU A 1 72 ? -3.99 2.689 6.281 1 97.19 72 LEU A O 1
ATOM 577 N N . VAL A 1 73 ? -5.594 2.492 4.691 1 97.06 73 VAL A N 1
ATOM 578 C CA . VAL A 1 73 ? -6.648 2.525 5.695 1 97.06 73 VAL A CA 1
ATOM 579 C C . VAL A 1 73 ? -7.547 1.3 5.547 1 97.06 73 VAL A C 1
ATOM 581 O O . VAL A 1 73 ? -7.625 0.709 4.465 1 97.06 73 VAL A O 1
ATOM 584 N N . GLN A 1 74 ? -8.18 0.945 6.641 1 95.5 74 GLN A N 1
ATOM 585 C CA . GLN A 1 74 ? -9.07 -0.208 6.684 1 95.5 74 GLN A CA 1
ATOM 586 C C . GLN A 1 74 ? -10.422 0.164 7.289 1 95.5 74 GLN A C 1
ATOM 588 O O . GLN A 1 74 ? -10.477 0.875 8.297 1 95.5 74 GLN A O 1
ATOM 593 N N . TYR A 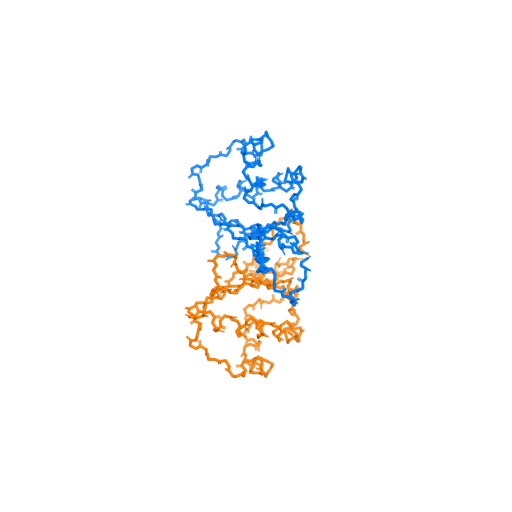1 75 ? -11.383 -0.275 6.648 1 95.81 75 TYR A N 1
ATOM 594 C CA . TYR A 1 75 ? -12.75 0.009 7.078 1 95.81 75 TYR A CA 1
ATOM 595 C C . TYR A 1 75 ? -13.328 -1.163 7.855 1 95.81 75 TYR A C 1
ATOM 597 O O . TYR A 1 75 ? -12.766 -2.26 7.855 1 95.81 75 TYR A O 1
ATOM 605 N N . ALA A 1 76 ? -14.414 -0.912 8.523 1 94.19 76 ALA A N 1
ATOM 606 C CA . ALA A 1 76 ? -15.117 -1.996 9.211 1 94.19 76 ALA A CA 1
ATOM 607 C C . ALA A 1 76 ? -15.797 -2.928 8.211 1 94.19 76 ALA A C 1
ATOM 609 O O . ALA A 1 76 ? -16.172 -2.506 7.117 1 94.19 76 ALA A O 1
ATOM 610 N N . ILE A 1 77 ? -15.906 -4.191 8.656 1 91.5 77 ILE A N 1
ATOM 611 C CA . ILE A 1 77 ? -16.625 -5.148 7.82 1 91.5 77 ILE A CA 1
ATOM 612 C C . ILE A 1 77 ? -18.047 -4.656 7.57 1 91.5 77 ILE A C 1
ATOM 614 O O . ILE A 1 77 ? -18.734 -4.219 8.5 1 91.5 77 ILE A O 1
ATOM 618 N N . GLY A 1 78 ? -18.469 -4.668 6.312 1 91.25 78 GLY A N 1
ATOM 619 C CA . GLY A 1 78 ? -19.828 -4.258 5.957 1 91.25 78 GLY A CA 1
ATOM 620 C C . GLY A 1 78 ? -19.906 -2.814 5.496 1 91.25 78 GLY A C 1
ATOM 621 O O . GLY A 1 78 ? -20.891 -2.41 4.875 1 91.25 78 GLY A O 1
ATOM 622 N N . ASP A 1 79 ? -18.906 -1.993 5.875 1 94.56 79 ASP A N 1
ATOM 623 C CA . ASP A 1 79 ? -18.906 -0.594 5.461 1 94.56 79 ASP A CA 1
ATOM 624 C C . ASP A 1 79 ? -18.469 -0.452 4.004 1 94.56 79 ASP A C 1
ATOM 626 O O . ASP A 1 79 ? -17.578 -1.17 3.545 1 94.56 79 ASP A O 1
ATOM 630 N N . ASP A 1 80 ? -19.062 0.452 3.336 1 94.69 80 ASP A N 1
ATOM 631 C CA . ASP A 1 80 ? -18.641 0.836 1.995 1 94.69 80 ASP A CA 1
ATOM 632 C C . ASP A 1 80 ? -17.641 1.992 2.045 1 94.69 80 ASP A C 1
ATOM 634 O O . ASP A 1 80 ? -17.969 3.082 2.52 1 94.69 80 ASP A O 1
ATOM 638 N N . PRO A 1 81 ? -16.516 1.727 1.524 1 96.5 81 PRO A N 1
ATOM 639 C CA . PRO A 1 81 ? -15.484 2.768 1.593 1 96.5 81 PRO A CA 1
ATOM 640 C C . PRO A 1 81 ? -15.961 4.105 1.032 1 96.5 81 PRO A C 1
ATOM 642 O O . PRO A 1 81 ? -15.68 5.156 1.615 1 96.5 81 PRO A O 1
ATOM 645 N N . ALA A 1 82 ? -16.625 4.098 -0.069 1 96.06 82 ALA A N 1
ATOM 646 C CA . ALA A 1 82 ? -17.078 5.34 -0.688 1 96.06 82 ALA A CA 1
ATOM 647 C C . ALA A 1 82 ? -18.031 6.094 0.231 1 96.06 82 ALA A C 1
ATOM 649 O O . ALA A 1 82 ? -17.938 7.312 0.367 1 96.06 82 ALA A O 1
ATOM 650 N N . ASP A 1 83 ? -18.906 5.367 0.882 1 97.38 83 ASP A N 1
ATOM 651 C CA . ASP A 1 83 ? -19.859 5.984 1.79 1 97.38 83 ASP A CA 1
ATOM 652 C C . ASP A 1 83 ? -19.172 6.586 3.006 1 97.38 83 ASP A C 1
ATOM 654 O O . ASP A 1 83 ? -19.484 7.703 3.424 1 97.38 83 ASP A O 1
ATOM 658 N N . VAL A 1 84 ? -18.266 5.797 3.545 1 98.12 84 VAL A N 1
ATOM 659 C CA . VAL A 1 84 ? -17.562 6.262 4.73 1 98.12 84 VAL A CA 1
ATOM 660 C C . VAL A 1 84 ? -16.75 7.508 4.395 1 98.12 84 VAL A C 1
ATOM 662 O O . VAL A 1 84 ? -16.75 8.484 5.141 1 98.12 84 VAL A O 1
ATOM 665 N N . ASP A 1 85 ? -16.047 7.512 3.258 1 97.75 85 ASP A N 1
ATOM 666 C CA . ASP A 1 85 ? -15.25 8.656 2.828 1 97.75 85 ASP A CA 1
ATOM 667 C C . ASP A 1 85 ? -16.109 9.898 2.662 1 97.75 85 ASP A C 1
ATOM 669 O O . ASP A 1 85 ? -15.742 10.984 3.115 1 97.75 85 ASP A O 1
ATOM 673 N N . ALA A 1 86 ? -17.266 9.719 2 1 97.81 86 ALA A N 1
ATOM 674 C CA . ALA A 1 86 ? -18.172 10.844 1.779 1 97.81 86 ALA A CA 1
ATOM 675 C C . ALA A 1 86 ? -18.641 11.438 3.104 1 97.81 86 ALA A C 1
ATOM 677 O O . ALA A 1 86 ? -18.641 12.664 3.275 1 97.81 86 ALA A O 1
ATOM 678 N N . ALA A 1 87 ? -19.016 10.547 4.047 1 98.44 87 ALA A N 1
ATOM 679 C CA . ALA A 1 87 ? -19.469 11.008 5.359 1 98.44 87 ALA A CA 1
ATOM 680 C C . ALA A 1 87 ? -18.359 11.758 6.09 1 98.44 87 ALA A C 1
ATOM 682 O O . ALA A 1 87 ? -18.594 12.797 6.703 1 98.44 87 ALA A O 1
ATOM 683 N N . TYR A 1 88 ? -17.172 11.219 6.008 1 98.69 88 TYR A N 1
ATOM 684 C CA . TYR A 1 88 ? -16.031 11.828 6.668 1 98.69 88 TYR A CA 1
ATOM 685 C C . TYR A 1 88 ? -15.719 13.203 6.07 1 98.69 88 TYR A C 1
ATOM 687 O O . TYR A 1 88 ? -15.477 14.164 6.801 1 98.69 88 TYR A O 1
ATOM 695 N N . ARG A 1 89 ? -15.734 13.375 4.766 1 97.81 89 ARG A N 1
ATOM 696 C CA . ARG A 1 89 ? -15.312 14.586 4.062 1 97.81 89 ARG A CA 1
ATOM 697 C C . ARG A 1 89 ? -16.25 15.75 4.355 1 97.81 89 ARG A C 1
ATOM 699 O O . ARG A 1 89 ? -15.844 16.906 4.273 1 97.81 89 ARG A O 1
ATOM 706 N N . VAL A 1 90 ? -17.484 15.5 4.73 1 98 90 VAL A N 1
ATOM 707 C CA . VAL A 1 90 ? -18.406 16.594 4.996 1 98 90 VAL A CA 1
ATOM 708 C C . VAL A 1 90 ? -18.547 16.797 6.5 1 98 90 VAL A C 1
ATOM 710 O O . VAL A 1 90 ? -19.375 17.594 6.953 1 98 90 VAL A O 1
ATOM 713 N N . SER A 1 91 ? -17.828 16.141 7.32 1 98.62 91 SER A N 1
ATOM 714 C CA . SER A 1 91 ? -17.922 16.188 8.773 1 98.62 91 SER A CA 1
ATOM 715 C C . SER A 1 91 ? -17.172 17.391 9.344 1 98.62 91 SER A C 1
ATOM 717 O O . SER A 1 91 ? -16.312 17.953 8.672 1 98.62 91 SER A O 1
ATOM 719 N N . GLU A 1 92 ? -17.484 17.703 10.602 1 98.56 92 GLU A N 1
ATOM 720 C CA . GLU A 1 92 ? -16.734 18.719 11.344 1 98.56 92 GLU A CA 1
ATOM 721 C C . GLU A 1 92 ? -15.297 18.25 11.609 1 98.56 92 GLU A C 1
ATOM 723 O O . GLU A 1 92 ? -14.367 19.062 11.602 1 98.56 92 GLU A O 1
ATOM 728 N N . ALA A 1 93 ? -15.172 16.969 11.805 1 98.5 93 ALA A N 1
ATOM 729 C CA . ALA A 1 93 ? -13.852 16.406 12.07 1 98.5 93 ALA A CA 1
ATOM 730 C C . ALA A 1 93 ? -12.891 16.672 10.914 1 98.5 93 ALA A C 1
ATOM 732 O O . ALA A 1 93 ? -11.773 17.156 11.125 1 98.5 93 ALA A O 1
ATOM 733 N N . PHE A 1 94 ? -13.344 16.484 9.703 1 98.75 94 PHE A N 1
ATOM 734 C CA . PHE A 1 94 ? -12.523 16.719 8.523 1 98.75 94 PHE A CA 1
ATOM 735 C C . PHE A 1 94 ? -12.227 18.203 8.359 1 98.75 94 PHE A C 1
ATOM 737 O O . PHE A 1 94 ? -11.078 18.594 8.117 1 98.75 94 PHE A O 1
ATOM 744 N N . THR A 1 95 ? -13.227 18.984 8.516 1 98.56 95 THR A N 1
ATOM 745 C CA . THR A 1 95 ? -13.062 20.438 8.406 1 98.56 95 THR A CA 1
ATOM 746 C C . THR A 1 95 ? -12 20.938 9.383 1 98.56 95 THR A C 1
ATOM 748 O O . THR A 1 95 ? -11.117 21.703 9.008 1 98.56 95 THR A O 1
ATOM 751 N N . ASN A 1 96 ? -12.062 20.359 10.586 1 98.69 96 ASN A N 1
ATOM 752 C CA . ASN A 1 96 ? -11.094 20.766 11.609 1 98.69 96 ASN A CA 1
ATOM 753 C C . ASN A 1 96 ? -9.68 20.312 11.25 1 98.69 96 ASN A C 1
ATOM 755 O O . ASN A 1 96 ? -8.719 21.047 11.469 1 98.69 96 ASN A O 1
ATOM 759 N N . ASP A 1 97 ? -9.555 19.141 10.773 1 98.75 97 ASP A N 1
ATOM 760 C CA . ASP A 1 97 ? -8.25 18.609 10.383 1 98.75 97 ASP A CA 1
ATOM 761 C C . ASP A 1 97 ? -7.594 19.484 9.32 1 98.75 97 ASP A C 1
ATOM 763 O O . ASP A 1 97 ? -6.375 19.672 9.32 1 98.75 97 ASP A O 1
ATOM 767 N N . MET A 1 98 ? -8.406 20.094 8.43 1 98.69 98 MET A N 1
ATOM 768 C CA . MET A 1 98 ? -7.887 20.703 7.203 1 98.69 98 MET A CA 1
ATOM 769 C C . MET A 1 98 ? -7.734 22.203 7.363 1 98.69 98 MET A C 1
ATOM 771 O O . MET A 1 98 ? -7.348 22.906 6.422 1 98.69 98 MET A O 1
ATOM 775 N N . VAL A 1 99 ? -8.086 22.672 8.539 1 98.38 99 VAL A N 1
ATOM 776 C CA . VAL A 1 99 ? -7.992 24.109 8.758 1 98.38 99 VAL A CA 1
ATOM 777 C C . VAL A 1 99 ? -6.59 24.594 8.406 1 98.38 99 VAL A C 1
ATOM 779 O O . VAL A 1 99 ? -5.594 24.016 8.844 1 98.38 99 VAL A O 1
ATOM 782 N N . GLY A 1 100 ? -6.535 25.594 7.559 1 98.19 100 GLY A N 1
ATOM 783 C CA . GLY A 1 100 ? -5.273 26.234 7.207 1 98.19 100 GLY A CA 1
ATOM 784 C C . GLY A 1 100 ? -4.621 25.625 5.98 1 98.19 100 GLY A C 1
ATOM 785 O O . GLY A 1 100 ? -3.641 26.156 5.461 1 98.19 100 GLY A O 1
ATOM 786 N N . PHE A 1 101 ? -5.168 24.531 5.52 1 98.75 101 PHE A N 1
ATOM 787 C CA . PHE A 1 101 ? -4.566 23.891 4.359 1 98.75 101 PHE A CA 1
ATOM 788 C C . PHE A 1 101 ? -5.215 24.375 3.07 1 98.75 101 PHE A C 1
ATOM 790 O O . PHE A 1 101 ? -6.441 24.453 2.977 1 98.75 101 PHE A O 1
ATOM 797 N N . ASN A 1 102 ? -4.43 24.719 2.084 1 98.44 102 ASN A N 1
ATOM 798 C CA . ASN A 1 102 ? -4.902 25.141 0.767 1 98.44 102 ASN A CA 1
ATOM 799 C C . ASN A 1 102 ? -5.156 23.922 -0.137 1 98.44 102 ASN A C 1
ATOM 801 O O . ASN A 1 102 ? -4.211 23.297 -0.619 1 98.44 102 ASN A O 1
ATOM 805 N N . PHE A 1 103 ? -6.352 23.656 -0.549 1 98.12 103 PHE A N 1
ATOM 806 C CA . PHE A 1 103 ? -6.75 22.453 -1.289 1 98.12 103 PHE A CA 1
ATOM 807 C C . PHE A 1 103 ? -6.195 22.5 -2.707 1 98.12 103 PHE A C 1
ATOM 809 O O . PHE A 1 103 ? -6.078 21.453 -3.357 1 98.12 103 PHE A O 1
ATOM 816 N N . SER A 1 104 ? -5.855 23.609 -3.141 1 98.19 104 SER A N 1
ATOM 817 C CA . SER A 1 104 ? -5.312 23.719 -4.488 1 98.19 104 SER A CA 1
ATOM 818 C C . SER A 1 104 ? -3.922 23.109 -4.578 1 98.19 104 SER A C 1
ATOM 820 O O . SER A 1 104 ? -3.4 22.891 -5.672 1 98.19 104 SER A O 1
ATOM 822 N N . ASN A 1 105 ? -3.42 22.766 -3.395 1 98.62 105 ASN A N 1
ATOM 823 C CA . ASN A 1 105 ? -2.098 22.141 -3.355 1 98.62 105 ASN A CA 1
ATOM 824 C C . ASN A 1 105 ? -2.152 20.688 -3.791 1 98.62 105 ASN A C 1
ATOM 826 O O . ASN A 1 105 ? -1.117 20.078 -4.074 1 98.62 105 ASN A O 1
ATOM 830 N N . PHE A 1 106 ? -3.328 20.109 -3.838 1 98.69 106 PHE A N 1
ATOM 831 C CA . PHE A 1 106 ? -3.434 18.734 -4.348 1 98.69 106 PHE A CA 1
ATOM 832 C C . PHE A 1 106 ? -3.35 18.719 -5.867 1 98.69 106 PHE A C 1
ATOM 834 O O . PHE A 1 106 ? -4.168 19.344 -6.547 1 98.69 106 PHE A O 1
ATOM 841 N N . GLU A 1 107 ? -2.389 18.047 -6.324 1 98.81 107 GLU A N 1
ATOM 842 C CA . GLU A 1 107 ? -2.322 17.812 -7.766 1 98.81 107 GLU A CA 1
ATOM 843 C C . GLU A 1 107 ? -3.135 16.594 -8.164 1 98.81 107 GLU A C 1
ATOM 845 O O . GLU A 1 107 ? -3.762 16.578 -9.227 1 98.81 107 GLU A O 1
ATOM 850 N N . SER A 1 108 ? -3.016 15.562 -7.34 1 98.38 108 SER A N 1
ATOM 851 C CA . SER A 1 108 ? -3.799 14.359 -7.594 1 98.38 108 SER A CA 1
ATOM 852 C C . SER A 1 108 ? -4.043 13.57 -6.309 1 98.38 108 SER A C 1
ATOM 854 O O . SER A 1 108 ? -3.217 13.594 -5.398 1 98.38 108 SER A O 1
ATOM 856 N N . ILE A 1 109 ? -5.137 12.984 -6.207 1 98.06 109 ILE A N 1
ATOM 857 C CA . ILE A 1 109 ? -5.504 12.023 -5.176 1 98.06 109 ILE A CA 1
ATOM 858 C C . ILE A 1 109 ? -5.988 10.727 -5.832 1 98.06 109 ILE A C 1
ATOM 860 O O . ILE A 1 109 ? -6.969 10.734 -6.578 1 98.06 109 ILE A O 1
ATOM 864 N N . VAL A 1 110 ? -5.266 9.656 -5.566 1 96.62 110 VAL A N 1
ATOM 865 C CA . VAL A 1 110 ? -5.633 8.352 -6.117 1 96.62 110 VAL A CA 1
ATOM 866 C C . VAL A 1 110 ? -5.973 7.387 -4.984 1 96.62 110 VAL A C 1
ATOM 868 O O . VAL A 1 110 ? -5.195 7.23 -4.043 1 96.62 110 VAL A O 1
ATOM 871 N N . SER A 1 111 ? -7.129 6.891 -5.047 1 97 111 SER A N 1
ATOM 872 C CA . SER A 1 111 ? -7.582 5.918 -4.062 1 97 111 SER A CA 1
ATOM 873 C C . SER A 1 111 ? -7.973 4.602 -4.727 1 97 111 SER A C 1
ATOM 875 O O . SER A 1 111 ? -8.633 4.598 -5.766 1 97 111 SER A O 1
ATOM 877 N N . THR A 1 112 ? -7.52 3.508 -4.137 1 97.12 112 THR A N 1
ATOM 878 C CA . THR A 1 112 ? -7.82 2.18 -4.656 1 97.12 112 THR A CA 1
ATOM 879 C C . THR A 1 112 ? -8.219 1.231 -3.529 1 97.12 112 THR A C 1
ATOM 881 O O . THR A 1 112 ? -7.449 1.021 -2.59 1 97.12 112 THR A O 1
ATOM 884 N N . VAL A 1 113 ? -9.445 0.721 -3.678 1 96.94 113 VAL A N 1
ATOM 885 C CA . VAL A 1 113 ? -9.836 -0.333 -2.748 1 96.94 113 VAL A CA 1
ATOM 886 C C . VAL A 1 113 ? -9.188 -1.653 -3.162 1 96.94 113 VAL A C 1
ATOM 888 O O . VAL A 1 113 ? -9.172 -2 -4.344 1 96.94 113 VAL A O 1
ATOM 891 N N . LEU A 1 114 ? -8.68 -2.32 -2.131 1 95.69 114 LEU A N 1
ATOM 892 C CA . LEU A 1 114 ? -7.875 -3.514 -2.355 1 95.69 114 LEU A CA 1
ATOM 893 C C . LEU A 1 114 ? -8.594 -4.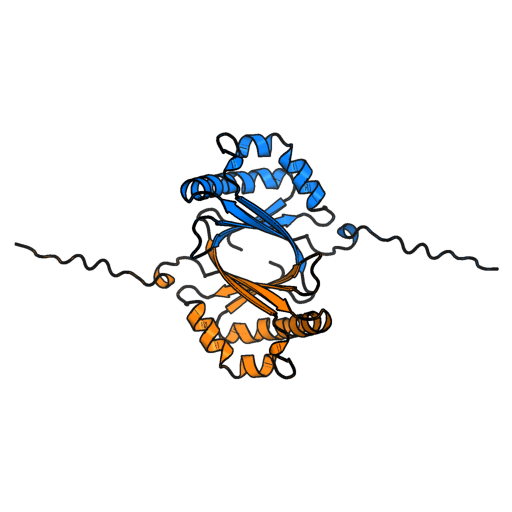758 -1.844 1 95.69 114 LEU A C 1
ATOM 895 O O . LEU A 1 114 ? -8.992 -4.812 -0.678 1 95.69 114 LEU A O 1
ATOM 899 N N . ASP A 1 115 ? -8.773 -5.711 -2.684 1 90.56 115 ASP A N 1
ATOM 900 C CA . ASP A 1 115 ? -9.328 -7 -2.291 1 90.56 115 ASP A CA 1
ATOM 901 C C . ASP A 1 115 ? -8.234 -7.977 -1.884 1 90.56 115 ASP A C 1
ATOM 903 O O . ASP A 1 115 ? -7.336 -8.281 -2.678 1 90.56 115 ASP A O 1
ATOM 907 N N . PRO A 1 116 ? -8.297 -8.406 -0.636 1 89.5 116 PRO A N 1
ATOM 908 C CA . PRO A 1 116 ? -7.27 -9.367 -0.24 1 89.5 116 PRO A CA 1
ATOM 909 C C . PRO A 1 116 ? -7.379 -10.695 -0.995 1 89.5 116 PRO A C 1
ATOM 911 O O . PRO A 1 116 ? -8.484 -11.141 -1.3 1 89.5 116 PRO A O 1
ATOM 914 N N . THR A 1 117 ? -6.184 -11.211 -1.297 1 88.5 117 THR A N 1
ATOM 915 C CA . THR A 1 117 ? -6.199 -12.57 -1.816 1 88.5 117 THR A CA 1
ATOM 916 C C . THR A 1 117 ? -6.52 -13.57 -0.708 1 88.5 117 THR A C 1
ATOM 918 O O . THR A 1 117 ? -6.402 -13.25 0.477 1 88.5 117 THR A O 1
ATOM 921 N N . SER A 1 118 ? -6.93 -14.758 -1.092 1 83.19 118 SER A N 1
ATOM 922 C CA . SER A 1 118 ? -7.363 -15.742 -0.111 1 83.19 118 SER A CA 1
ATOM 923 C C . SER A 1 118 ? -6.203 -16.203 0.77 1 83.19 118 SER A C 1
ATOM 925 O O . SER A 1 118 ? -6.418 -16.688 1.884 1 83.19 118 SER A O 1
ATOM 927 N N . PHE A 1 119 ? -4.961 -15.961 0.374 1 85 119 PHE A N 1
ATOM 928 C CA . PHE A 1 119 ? -3.795 -16.453 1.101 1 85 119 PHE A CA 1
ATOM 929 C C . PHE A 1 119 ? -3.02 -15.305 1.728 1 85 119 PHE A C 1
ATOM 931 O O . PHE A 1 119 ? -1.985 -15.516 2.363 1 85 119 PHE A O 1
ATOM 938 N N . SER A 1 120 ? -3.488 -14.062 1.478 1 84.88 120 SER A N 1
ATOM 939 C CA . SER A 1 120 ? -2.744 -12.906 1.961 1 84.88 120 SER A CA 1
ATOM 940 C C . SER A 1 120 ? -2.637 -12.914 3.482 1 84.88 120 SER A C 1
ATOM 942 O O . SER A 1 120 ? -3.607 -13.219 4.176 1 84.88 120 SER A O 1
ATOM 944 N N . PRO A 1 121 ? -1.393 -12.602 3.893 1 78 121 PRO A N 1
ATOM 945 C CA . PRO A 1 121 ? -1.287 -12.453 5.344 1 78 121 PRO A CA 1
ATOM 946 C C . PRO A 1 121 ? -2.082 -11.258 5.871 1 78 121 PRO A C 1
ATOM 948 O O . PRO A 1 121 ? -2.25 -10.266 5.16 1 78 121 PRO A O 1
ATOM 951 N N . VAL A 1 122 ? -3.209 -11.398 6.434 1 62.97 122 VAL A N 1
ATOM 952 C CA . VAL A 1 122 ? -4.035 -10.281 6.883 1 62.97 122 VAL A CA 1
ATOM 953 C C . VAL A 1 122 ? -3.189 -9.312 7.699 1 62.97 122 VAL A C 1
ATOM 955 O O . VAL A 1 122 ? -2.395 -9.727 8.547 1 62.97 122 VAL A O 1
ATOM 958 N N . LEU A 1 123 ? -3.041 -8.062 7.043 1 59.94 123 LEU A N 1
ATOM 959 C CA . LEU A 1 123 ? -2.328 -7.008 7.75 1 59.94 123 LEU A CA 1
ATOM 960 C C . LEU A 1 123 ? -2.777 -6.93 9.203 1 59.94 123 LEU A C 1
ATOM 962 O O . LEU A 1 123 ? -3.896 -7.328 9.539 1 59.94 123 LEU A O 1
ATOM 966 N N . MET B 1 1 ? 46.781 24.047 15.711 1 35.88 1 MET B N 1
ATOM 967 C CA . MET B 1 1 ? 45.594 24.234 14.898 1 35.88 1 MET B CA 1
ATOM 968 C C . MET B 1 1 ? 44.938 22.891 14.57 1 35.88 1 MET B C 1
ATOM 970 O O . MET B 1 1 ? 45.562 22.016 13.984 1 35.88 1 MET B O 1
ATOM 974 N N . LYS B 1 2 ? 43.938 22.328 15.438 1 45.06 2 LYS B N 1
ATOM 975 C CA . LYS B 1 2 ? 43.281 21.031 15.492 1 45.06 2 LYS B CA 1
ATOM 976 C C . LYS B 1 2 ? 42.438 20.797 14.258 1 45.06 2 LYS B C 1
ATOM 978 O O . LYS B 1 2 ? 41.469 21.547 14.008 1 45.06 2 LYS B O 1
ATOM 983 N N . ILE B 1 3 ? 42.875 20.344 13.125 1 43.94 3 ILE B N 1
ATOM 984 C CA . ILE B 1 3 ? 42.219 20.094 11.852 1 43.94 3 ILE B CA 1
ATOM 985 C C . ILE B 1 3 ? 41.188 18.984 12.023 1 43.94 3 ILE B C 1
ATOM 987 O O . ILE B 1 3 ? 41.562 17.812 12.125 1 43.94 3 ILE B O 1
ATOM 991 N N . SER B 1 4 ? 40.312 18.984 13.086 1 43.09 4 SER B N 1
ATOM 992 C CA . SER B 1 4 ? 39.469 17.812 13.125 1 43.09 4 SER B CA 1
ATOM 993 C C . SER B 1 4 ? 38.562 17.75 11.906 1 43.09 4 SER B C 1
ATOM 995 O O . SER B 1 4 ? 37.781 18.672 11.648 1 43.09 4 SER B O 1
ATOM 997 N N . PHE B 1 5 ? 38.906 17.031 10.781 1 40.56 5 PHE B N 1
ATOM 998 C CA . PHE B 1 5 ? 38.062 16.75 9.617 1 40.56 5 PHE B CA 1
ATOM 999 C C . PHE B 1 5 ? 36.781 16.016 10.031 1 40.56 5 PHE B C 1
ATOM 1001 O O . PHE B 1 5 ? 36.844 14.938 10.617 1 40.56 5 PHE B O 1
ATOM 1008 N N . ALA B 1 6 ? 35.688 16.688 10.438 1 39.84 6 ALA B N 1
ATOM 1009 C CA . ALA B 1 6 ? 34.344 16.078 10.586 1 39.84 6 ALA B CA 1
ATOM 1010 C C . ALA B 1 6 ? 33.938 15.344 9.312 1 39.84 6 ALA B C 1
ATOM 1012 O O . ALA B 1 6 ? 33.594 15.977 8.312 1 39.84 6 ALA B O 1
ATOM 1013 N N . PHE B 1 7 ? 34.469 14.156 8.898 1 42.56 7 PHE B N 1
ATOM 1014 C CA . PHE B 1 7 ? 33.906 13.305 7.852 1 42.56 7 PHE B CA 1
ATOM 1015 C C . PHE B 1 7 ? 32.469 12.953 8.156 1 42.56 7 PHE B C 1
ATOM 1017 O O . PHE B 1 7 ? 32.188 12.18 9.07 1 42.56 7 PHE B O 1
ATOM 1024 N N . LEU B 1 8 ? 31.469 13.797 7.961 1 45.34 8 LEU B N 1
ATOM 1025 C CA . LEU B 1 8 ? 30.078 13.359 8 1 45.34 8 LEU B CA 1
ATOM 1026 C C . LEU B 1 8 ? 29.844 12.18 7.062 1 45.34 8 LEU B C 1
ATOM 1028 O O . LEU B 1 8 ? 29.859 12.344 5.84 1 45.34 8 LEU B O 1
ATOM 1032 N N . SER B 1 9 ? 30.219 11.062 7.367 1 41.31 9 SER B N 1
ATOM 1033 C CA . SER B 1 9 ? 29.953 9.828 6.629 1 41.31 9 SER B CA 1
ATOM 1034 C C . SER B 1 9 ? 28.484 9.75 6.207 1 41.31 9 SER B C 1
ATOM 1036 O O . SER B 1 9 ? 27.594 9.953 7.023 1 41.31 9 SER B O 1
ATOM 1038 N N . CYS B 1 10 ? 28.172 10.094 4.941 1 45.34 10 CYS B N 1
ATOM 1039 C CA . CYS B 1 10 ? 26.906 9.812 4.273 1 45.34 10 CYS B CA 1
ATOM 1040 C C . CYS B 1 10 ? 26.453 8.375 4.527 1 45.34 10 CYS B C 1
ATOM 1042 O O . CYS B 1 10 ? 26.984 7.441 3.912 1 45.34 10 CYS B O 1
ATOM 1044 N N . LEU B 1 11 ? 26.062 8.008 5.773 1 52.53 11 LEU B N 1
ATOM 1045 C CA . LEU B 1 11 ? 25.516 6.688 6.062 1 52.53 11 LEU B CA 1
ATOM 1046 C C . LEU B 1 11 ? 24.5 6.27 4.996 1 52.53 11 LEU B C 1
ATOM 1048 O O . LEU B 1 11 ? 23.719 7.094 4.531 1 52.53 11 LEU B O 1
ATOM 1052 N N . PRO B 1 12 ? 24.797 5.156 4.379 1 53.88 12 PRO B N 1
ATOM 1053 C CA . PRO B 1 12 ? 23.812 4.676 3.404 1 53.88 12 PRO B CA 1
ATOM 1054 C C . PRO B 1 12 ? 22.391 4.742 3.93 1 53.88 12 PRO B C 1
ATOM 1056 O O . PRO B 1 12 ? 22.156 4.598 5.133 1 53.88 12 PRO B O 1
ATOM 1059 N N . ALA B 1 13 ? 21.562 5.285 3.098 1 57.03 13 ALA B N 1
ATOM 1060 C CA . ALA B 1 13 ? 20.156 5.426 3.469 1 57.03 13 ALA B CA 1
ATOM 1061 C C . ALA B 1 13 ? 19.688 4.23 4.293 1 57.03 13 ALA B C 1
ATOM 1063 O O . ALA B 1 13 ? 18.922 4.391 5.254 1 57.03 13 ALA B O 1
ATOM 1064 N N . ALA B 1 14 ? 20.172 3.098 3.945 1 59.44 14 ALA B N 1
ATOM 1065 C CA . ALA B 1 14 ? 19.781 1.877 4.645 1 59.44 14 ALA B CA 1
ATOM 1066 C C . ALA B 1 14 ? 20.172 1.943 6.121 1 59.44 14 ALA B C 1
ATOM 1068 O O . ALA B 1 14 ? 19.406 1.485 6.984 1 59.44 14 ALA B O 1
ATOM 1069 N N . LEU B 1 15 ? 21.281 2.521 6.32 1 55.44 15 LEU B N 1
ATOM 1070 C CA . LEU B 1 15 ? 21.781 2.518 7.691 1 55.44 15 LEU B CA 1
ATOM 1071 C C . LEU B 1 15 ? 21.016 3.535 8.547 1 55.44 15 LEU B C 1
ATOM 1073 O O . LEU B 1 15 ? 21.016 3.436 9.773 1 55.44 15 LEU B O 1
ATOM 1077 N N . ALA B 1 16 ? 20.344 4.227 7.918 1 65.56 16 ALA B N 1
ATOM 1078 C CA . ALA B 1 16 ? 19.703 5.316 8.648 1 65.56 16 ALA B CA 1
ATOM 1079 C C . ALA B 1 16 ? 18.266 4.965 9.031 1 65.56 16 ALA B C 1
ATOM 1081 O O . ALA B 1 16 ? 17.672 5.602 9.906 1 65.56 16 ALA B O 1
ATOM 1082 N N . ARG B 1 17 ? 17.938 3.715 8.547 1 73.88 17 ARG B N 1
ATOM 1083 C CA . ARG B 1 17 ? 16.531 3.41 8.82 1 73.88 17 ARG B CA 1
ATOM 1084 C C . ARG B 1 17 ? 16.375 2.723 10.172 1 73.88 17 ARG B C 1
ATOM 1086 O O . ARG B 1 17 ? 17.031 1.721 10.445 1 73.88 17 ARG B O 1
ATOM 1093 N N . GLN B 1 18 ? 15.586 3.33 10.961 1 80.06 18 GLN B N 1
ATOM 1094 C CA . GLN B 1 18 ? 15.328 2.762 12.281 1 80.06 18 GLN B CA 1
ATOM 1095 C C . GLN B 1 18 ? 14.125 1.825 12.258 1 80.06 18 GLN B C 1
ATOM 1097 O O . GLN B 1 18 ? 13.812 1.176 13.258 1 80.06 18 GLN B O 1
ATOM 1102 N N . GLN B 1 19 ? 13.477 1.748 11.109 1 83.94 19 GLN B N 1
ATOM 1103 C CA . GLN B 1 19 ? 12.336 0.855 10.922 1 83.94 19 GLN B CA 1
ATOM 1104 C C . GLN B 1 19 ? 12.516 -0.016 9.68 1 83.94 19 GLN B C 1
ATOM 1106 O O . GLN B 1 19 ? 13.219 0.368 8.742 1 83.94 19 GLN B O 1
ATOM 1111 N N . PRO B 1 20 ? 12.008 -1.209 9.805 1 86.69 20 PRO B N 1
ATOM 1112 C CA . PRO B 1 20 ? 12.102 -2.062 8.617 1 86.69 20 PRO B CA 1
ATOM 1113 C C . PRO B 1 20 ? 11.547 -1.392 7.363 1 86.69 20 PRO B C 1
ATOM 1115 O O . PRO B 1 20 ? 10.43 -0.865 7.383 1 86.69 20 PRO B O 1
ATOM 1118 N N . PRO B 1 21 ? 12.328 -1.425 6.336 1 90.38 21 PRO B N 1
ATOM 1119 C CA . PRO B 1 21 ? 11.812 -0.832 5.102 1 90.38 21 PRO B CA 1
ATOM 1120 C C . PRO B 1 21 ? 10.578 -1.55 4.574 1 90.38 21 PRO B C 1
ATOM 1122 O O . PRO B 1 21 ? 10.5 -2.779 4.633 1 90.38 21 PRO B O 1
ATOM 1125 N N . THR B 1 22 ? 9.633 -0.777 4.211 1 95.12 22 THR B N 1
ATOM 1126 C CA . THR B 1 22 ? 8.422 -1.284 3.576 1 95.12 22 THR B CA 1
ATOM 1127 C C . THR B 1 22 ? 8.383 -0.898 2.1 1 95.12 22 THR B C 1
ATOM 1129 O O . THR B 1 22 ? 8.75 0.221 1.735 1 95.12 22 THR B O 1
ATOM 1132 N N . GLU B 1 23 ? 8.016 -1.845 1.294 1 97.25 23 GLU B N 1
ATOM 1133 C CA . GLU B 1 23 ? 7.941 -1.604 -0.144 1 97.25 23 GLU B CA 1
ATOM 1134 C C . GLU B 1 23 ? 6.578 -2.014 -0.698 1 97.25 23 GLU B C 1
ATOM 1136 O O . GLU B 1 23 ? 6.062 -3.082 -0.364 1 97.25 23 GLU B O 1
ATOM 1141 N N . LEU B 1 24 ? 6.008 -1.091 -1.453 1 97.88 24 LEU B N 1
ATOM 1142 C CA . LEU B 1 24 ? 4.797 -1.369 -2.219 1 97.88 24 LEU B CA 1
ATOM 1143 C C . LEU B 1 24 ? 5.137 -1.746 -3.656 1 97.88 24 LEU B C 1
ATOM 1145 O O . LEU B 1 24 ? 5.867 -1.021 -4.336 1 97.88 24 LEU B O 1
ATOM 1149 N N . ARG B 1 25 ? 4.633 -2.881 -4.09 1 98.25 25 ARG B N 1
ATOM 1150 C CA . ARG B 1 25 ? 4.84 -3.35 -5.453 1 98.25 25 ARG B CA 1
ATOM 1151 C C . ARG B 1 25 ? 3.514 -3.523 -6.184 1 98.25 25 ARG B C 1
ATOM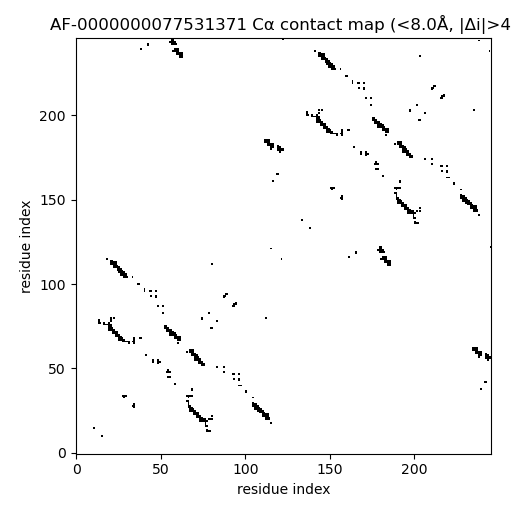 1153 O O . ARG B 1 25 ? 2.551 -4.043 -5.613 1 98.25 25 ARG B O 1
ATOM 1160 N N . SER B 1 26 ? 3.506 -2.996 -7.367 1 98.44 26 SER B N 1
ATOM 1161 C CA . SER B 1 26 ? 2.334 -3.135 -8.227 1 98.44 26 SER B CA 1
ATOM 1162 C C . SER B 1 26 ? 2.699 -3.768 -9.562 1 98.44 26 SER B C 1
ATOM 1164 O O . SER B 1 26 ? 3.656 -3.346 -10.219 1 98.44 26 SER B O 1
ATOM 1166 N N . TYR B 1 27 ? 1.946 -4.773 -9.898 1 98.75 27 TYR B N 1
ATOM 1167 C CA . TYR B 1 27 ? 2.146 -5.488 -11.148 1 98.75 27 TYR B CA 1
ATOM 1168 C C . TYR B 1 27 ? 0.933 -5.344 -12.062 1 98.75 27 TYR B C 1
ATOM 1170 O O . TYR B 1 27 ? -0.196 -5.625 -11.656 1 98.75 27 TYR B O 1
ATOM 1178 N N . THR B 1 28 ? 1.165 -4.844 -13.242 1 98.81 28 THR B N 1
ATOM 1179 C CA . THR B 1 28 ? 0.133 -4.855 -14.273 1 98.81 28 THR B CA 1
ATOM 1180 C C . THR B 1 28 ? 0.421 -5.934 -15.312 1 98.81 28 THR B C 1
ATOM 1182 O O . THR B 1 28 ? 1.524 -6 -15.859 1 98.81 28 THR B O 1
ATOM 1185 N N . LEU B 1 29 ? -0.527 -6.789 -15.531 1 98.88 29 LEU B N 1
ATOM 1186 C CA . LEU B 1 29 ? -0.366 -7.914 -16.453 1 98.88 29 LEU B CA 1
ATOM 1187 C C . LEU B 1 29 ? -1.189 -7.707 -17.719 1 98.88 29 LEU B C 1
ATOM 1189 O O . LEU B 1 29 ? -2.088 -6.863 -17.75 1 98.88 29 LEU B O 1
ATOM 1193 N N . SER B 1 30 ? -0.864 -8.406 -18.75 1 98.69 30 SER B N 1
ATOM 1194 C CA . SER B 1 30 ? -1.435 -8.172 -20.078 1 98.69 30 SER B CA 1
ATOM 1195 C C . SER B 1 30 ? -2.836 -8.766 -20.188 1 98.69 30 SER B C 1
ATOM 1197 O O . SER B 1 30 ? -3.637 -8.328 -21.016 1 98.69 30 SER B O 1
ATOM 1199 N N . THR B 1 31 ? -3.15 -9.789 -19.359 1 98.56 31 THR B N 1
ATOM 1200 C CA . THR B 1 31 ? -4.457 -10.43 -19.406 1 98.56 31 THR B CA 1
ATOM 1201 C C . THR B 1 31 ? -4.93 -10.789 -18 1 98.56 31 THR B C 1
ATOM 1203 O O . THR B 1 31 ? -4.121 -10.883 -17.062 1 98.56 31 THR B O 1
ATOM 1206 N N . VAL B 1 32 ? -6.227 -10.945 -17.922 1 98.31 32 VAL B N 1
ATOM 1207 C CA . VAL B 1 32 ? -6.82 -11.367 -16.656 1 98.31 32 VAL B CA 1
ATOM 1208 C C . VAL B 1 32 ? -6.305 -12.75 -16.281 1 98.31 32 VAL B C 1
ATOM 1210 O O . VAL B 1 32 ? -6.016 -13.016 -15.109 1 98.31 32 VAL B O 1
ATOM 1213 N N . ASP B 1 33 ? -6.152 -13.641 -17.219 1 98.31 33 ASP B N 1
ATOM 1214 C CA . ASP B 1 33 ? -5.637 -14.977 -16.969 1 98.31 33 ASP B CA 1
ATOM 1215 C C . ASP B 1 33 ? -4.215 -14.922 -16.422 1 98.31 33 ASP B C 1
ATOM 1217 O O . ASP B 1 33 ? -3.881 -15.648 -15.477 1 98.31 33 ASP B O 1
ATOM 1221 N N . ALA B 1 34 ? -3.418 -14.094 -17.016 1 98.75 34 ALA B N 1
ATOM 1222 C CA . ALA B 1 34 ? -2.055 -13.922 -16.516 1 98.75 34 ALA B CA 1
ATOM 1223 C C . ALA B 1 34 ? -2.053 -13.406 -15.086 1 98.75 34 ALA B C 1
ATOM 1225 O O . ALA B 1 34 ? -1.215 -13.805 -14.273 1 98.75 34 ALA B O 1
ATOM 1226 N N . THR B 1 35 ? -2.98 -12.477 -14.797 1 98.62 35 THR B N 1
ATOM 1227 C CA . THR B 1 35 ? -3.102 -11.945 -13.445 1 98.62 35 THR B CA 1
ATOM 1228 C C . THR B 1 35 ? -3.457 -13.055 -12.453 1 98.62 35 THR B C 1
ATOM 1230 O O . THR B 1 35 ? -2.838 -13.172 -11.398 1 98.62 35 THR B O 1
ATOM 1233 N N . ASN B 1 36 ? -4.383 -13.891 -12.805 1 97.69 36 ASN B N 1
ATOM 1234 C CA . ASN B 1 36 ? -4.777 -15 -11.945 1 97.69 36 ASN B CA 1
ATOM 1235 C C . ASN B 1 36 ? -3.615 -15.961 -11.703 1 97.69 36 ASN B C 1
ATOM 1237 O O . ASN B 1 36 ? -3.416 -16.422 -10.578 1 97.69 36 ASN B O 1
ATOM 1241 N N . GLN B 1 37 ? -2.912 -16.25 -12.734 1 98.38 37 GLN B N 1
ATOM 1242 C CA . GLN B 1 37 ? -1.732 -17.094 -12.578 1 98.38 37 GLN B CA 1
ATOM 1243 C C . GLN B 1 37 ? -0.723 -16.453 -11.625 1 98.38 37 GLN B C 1
ATOM 1245 O O . GLN B 1 37 ? -0.162 -17.141 -10.766 1 98.38 37 GLN B O 1
ATOM 1250 N N . TYR B 1 38 ? -0.518 -15.164 -11.789 1 98.69 38 TYR B N 1
ATOM 1251 C CA . TYR B 1 38 ? 0.506 -14.5 -10.992 1 98.69 38 TYR B CA 1
ATOM 1252 C C . TYR B 1 38 ? 0.089 -14.422 -9.523 1 98.69 38 TYR B C 1
ATOM 1254 O O . TYR B 1 38 ? 0.931 -14.492 -8.625 1 98.69 38 TYR B O 1
ATOM 1262 N N . VAL B 1 39 ? -1.169 -14.234 -9.266 1 97.94 39 VAL B N 1
ATOM 1263 C CA . VAL B 1 39 ? -1.674 -14.289 -7.895 1 97.94 39 VAL B CA 1
ATOM 1264 C C . VAL B 1 39 ? -1.258 -15.609 -7.242 1 97.94 39 VAL B C 1
ATOM 1266 O O . VAL B 1 39 ? -0.801 -15.625 -6.098 1 97.94 39 VAL B O 1
ATOM 1269 N N . GLN B 1 40 ? -1.365 -16.703 -7.984 1 97.62 40 GLN B N 1
ATOM 1270 C CA . GLN B 1 40 ? -0.958 -17.984 -7.445 1 97.62 40 GLN B CA 1
ATOM 1271 C C . GLN B 1 40 ? 0.55 -18.047 -7.219 1 97.62 40 GLN B C 1
ATOM 1273 O O . GLN B 1 40 ? 1.021 -18.688 -6.273 1 97.62 40 GLN B O 1
ATOM 1278 N N . ILE B 1 41 ? 1.238 -17.359 -8.016 1 98.56 41 ILE B N 1
ATOM 1279 C CA . ILE B 1 41 ? 2.688 -17.312 -7.859 1 98.56 41 ILE B CA 1
ATOM 1280 C C . ILE B 1 41 ? 3.047 -16.547 -6.59 1 98.56 41 ILE B C 1
ATOM 1282 O O . ILE B 1 41 ? 4 -16.891 -5.895 1 98.56 41 ILE B O 1
ATOM 1286 N N . TRP B 1 42 ? 2.299 -15.516 -6.312 1 98.12 42 TRP B N 1
ATOM 1287 C CA . TRP B 1 42 ? 2.559 -14.773 -5.082 1 98.12 42 TRP B CA 1
ATOM 1288 C C . TRP B 1 42 ? 2.383 -15.664 -3.859 1 98.12 42 TRP B C 1
ATOM 1290 O O . TRP B 1 42 ? 3.066 -15.484 -2.848 1 98.12 42 TRP B O 1
ATOM 1300 N N . LYS B 1 43 ? 1.506 -16.609 -3.916 1 96.94 43 LYS B N 1
ATOM 1301 C CA . LYS B 1 43 ? 1.397 -17.594 -2.834 1 96.94 43 LYS B CA 1
ATOM 1302 C C . LYS B 1 43 ? 2.736 -18.281 -2.574 1 96.94 43 LYS B C 1
ATOM 1304 O O . LYS B 1 43 ? 3.117 -18.484 -1.422 1 96.94 43 LYS B O 1
ATOM 1309 N N . LYS B 1 44 ? 3.414 -18.578 -3.619 1 97.88 44 LYS B N 1
ATOM 1310 C CA . LYS B 1 44 ? 4.746 -19.172 -3.514 1 97.88 44 LYS B CA 1
ATOM 1311 C C . LYS B 1 44 ? 5.77 -18.141 -3.047 1 97.88 44 LYS B C 1
ATOM 1313 O O . LYS B 1 44 ? 6.617 -18.438 -2.203 1 97.88 44 LYS B O 1
ATOM 1318 N N . HIS B 1 45 ? 5.68 -16.859 -3.645 1 98.31 45 HIS B N 1
ATOM 1319 C CA . HIS B 1 45 ? 6.594 -15.781 -3.266 1 98.31 45 HIS B CA 1
ATOM 1320 C C . HIS B 1 45 ? 6.582 -15.555 -1.758 1 98.31 45 HIS B C 1
ATOM 1322 O O . HIS B 1 45 ? 7.633 -15.336 -1.149 1 98.31 45 HIS B O 1
ATOM 1328 N N . ILE B 1 46 ? 5.414 -15.609 -1.148 1 97.94 46 ILE B N 1
ATOM 1329 C CA . ILE B 1 46 ? 5.277 -15.352 0.281 1 97.94 46 ILE B CA 1
ATOM 1330 C C . ILE B 1 46 ? 6.195 -16.281 1.063 1 97.94 46 ILE B C 1
ATOM 1332 O O . ILE B 1 46 ? 6.898 -15.852 1.98 1 97.94 46 ILE B O 1
ATOM 1336 N N . GLU B 1 47 ? 6.281 -17.531 0.681 1 97.62 47 GLU B N 1
ATOM 1337 C CA . GLU B 1 47 ? 7.102 -18.516 1.377 1 97.62 47 GLU B CA 1
ATOM 1338 C C . GLU B 1 47 ? 8.578 -18.359 1.026 1 97.62 47 GLU B C 1
ATOM 1340 O O . GLU B 1 47 ? 9.43 -18.344 1.912 1 97.62 47 GLU B O 1
ATOM 1345 N N . SER B 1 48 ? 8.836 -18.156 -0.207 1 98.62 48 SER B N 1
ATOM 1346 C CA . SER B 1 48 ? 10.227 -18.125 -0.64 1 98.62 48 SER B CA 1
ATOM 1347 C C . SER B 1 48 ? 10.93 -16.859 -0.18 1 98.62 48 SER B C 1
ATOM 1349 O O . SER B 1 48 ? 12.133 -16.875 0.101 1 98.62 48 SER B O 1
ATOM 1351 N N . LEU B 1 49 ? 10.219 -15.781 -0.043 1 98.5 49 LEU B N 1
ATOM 1352 C CA . LEU B 1 49 ? 10.797 -14.508 0.368 1 98.5 49 LEU B CA 1
ATOM 1353 C C . LEU B 1 49 ? 11.297 -14.578 1.808 1 98.5 49 LEU B C 1
ATOM 1355 O O . LEU B 1 49 ? 12.195 -13.828 2.193 1 98.5 49 LEU B O 1
ATOM 1359 N N . LYS B 1 50 ? 10.742 -15.477 2.562 1 97.88 50 LYS B N 1
ATOM 1360 C CA . LYS B 1 50 ? 11.195 -15.641 3.943 1 97.88 50 LYS B CA 1
ATOM 1361 C C . LYS B 1 50 ? 12.672 -16.016 4 1 97.88 50 LYS B C 1
ATOM 1363 O O . LYS B 1 50 ? 13.375 -15.641 4.938 1 97.88 50 LYS B O 1
ATOM 1368 N N . GLU B 1 51 ? 13.078 -16.781 3.01 1 97.94 51 GLU B N 1
ATOM 1369 C CA . GLU B 1 51 ? 14.477 -17.203 2.949 1 97.94 51 GLU B CA 1
ATOM 1370 C C . GLU B 1 51 ? 15.406 -16 2.781 1 97.94 51 GLU B C 1
ATOM 1372 O O . GLU B 1 51 ? 16.609 -16.109 3.002 1 97.94 51 GLU B O 1
ATOM 1377 N N . PHE B 1 52 ? 14.883 -14.938 2.428 1 98.25 52 PHE B N 1
ATOM 1378 C CA . PHE B 1 52 ? 15.641 -13.711 2.201 1 98.25 52 PHE B CA 1
ATOM 1379 C C . PHE B 1 52 ? 15.289 -12.656 3.238 1 98.25 52 PHE B C 1
ATOM 1381 O O . PHE B 1 52 ? 15.523 -11.461 3.023 1 98.25 52 PHE B O 1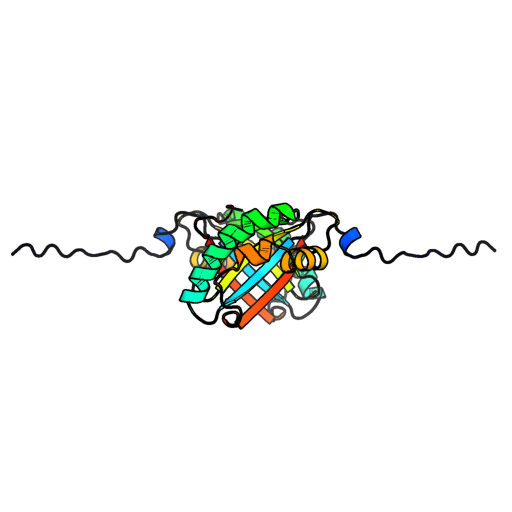
ATOM 1388 N N . ASN B 1 53 ? 14.594 -13.039 4.289 1 96.75 53 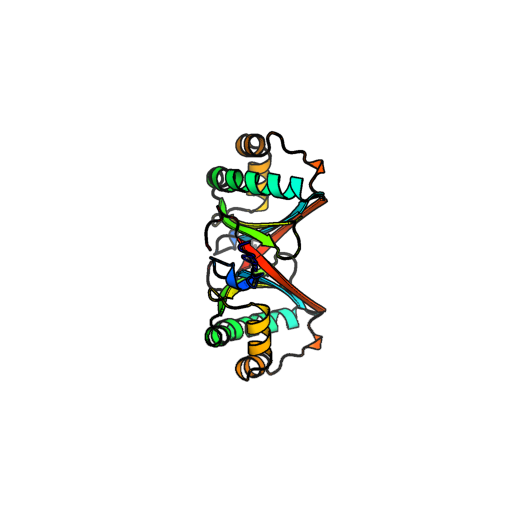ASN B N 1
ATOM 1389 C CA . ASN B 1 53 ? 14.203 -12.195 5.414 1 96.75 53 ASN B CA 1
ATOM 1390 C C . ASN B 1 53 ? 13.211 -11.117 4.984 1 96.75 53 ASN B C 1
ATOM 1392 O O . ASN B 1 53 ? 13.289 -9.977 5.461 1 96.75 53 ASN B O 1
ATOM 1396 N N . VAL B 1 54 ? 12.406 -11.43 4.066 1 97.69 54 VAL B N 1
ATOM 1397 C CA . VAL B 1 54 ? 11.344 -10.523 3.635 1 97.69 54 VAL B CA 1
ATOM 1398 C C . VAL B 1 54 ? 10 -11.047 4.121 1 97.69 54 VAL B C 1
ATOM 1400 O O . VAL B 1 54 ? 9.672 -12.219 3.932 1 97.69 54 VAL B O 1
ATOM 1403 N N . THR B 1 55 ? 9.32 -10.18 4.77 1 96.25 55 THR B N 1
ATOM 1404 C CA . THR B 1 55 ? 7.977 -10.508 5.227 1 96.25 55 THR B CA 1
ATOM 1405 C C . THR B 1 55 ? 6.926 -9.867 4.32 1 96.25 55 THR B C 1
ATOM 1407 O O . THR B 1 55 ? 6.93 -8.656 4.121 1 96.25 55 THR B O 1
ATOM 1410 N N . THR B 1 56 ? 6.105 -10.688 3.723 1 96.75 56 THR B N 1
ATOM 1411 C CA . THR B 1 56 ? 4.961 -10.164 2.988 1 96.75 56 THR B CA 1
ATOM 1412 C C . THR B 1 56 ? 3.834 -9.789 3.943 1 96.75 56 THR B C 1
ATOM 1414 O O . THR B 1 56 ? 3.359 -10.625 4.715 1 96.75 56 THR B O 1
ATOM 1417 N N . ARG B 1 57 ? 3.428 -8.578 3.871 1 94.88 57 ARG B N 1
ATOM 1418 C CA . ARG B 1 57 ? 2.391 -8.086 4.773 1 94.88 57 ARG B CA 1
ATOM 1419 C C . ARG B 1 57 ? 1.004 -8.289 4.172 1 94.88 57 ARG B C 1
ATOM 1421 O O . ARG B 1 57 ? 0.048 -8.586 4.891 1 94.88 57 ARG B O 1
ATOM 1428 N N . ALA B 1 58 ? 0.95 -8.156 2.836 1 94.88 58 ALA B N 1
ATOM 1429 C CA . ALA B 1 58 ? -0.335 -8.344 2.166 1 94.88 58 ALA B CA 1
ATOM 1430 C C . ALA B 1 58 ? -0.152 -8.477 0.657 1 94.88 58 ALA B C 1
ATOM 1432 O O . ALA B 1 58 ? 0.833 -7.984 0.1 1 94.88 58 ALA B O 1
ATOM 1433 N N . VAL B 1 59 ? -1.055 -9.148 0.007 1 96.38 59 VAL B N 1
ATOM 1434 C CA . VAL B 1 59 ? -1.22 -9.219 -1.441 1 96.38 59 VAL B CA 1
ATOM 1435 C C . VAL B 1 59 ? -2.678 -8.961 -1.81 1 96.38 59 VAL B C 1
ATOM 1437 O O . VAL B 1 59 ? -3.586 -9.586 -1.255 1 96.38 59 VAL B O 1
ATOM 1440 N N . TRP B 1 60 ? -2.848 -8.039 -2.672 1 96.19 60 TRP B N 1
ATOM 1441 C CA . TRP B 1 60 ? -4.199 -7.633 -3.041 1 96.19 60 TRP B CA 1
ATOM 1442 C C . TRP B 1 60 ? -4.371 -7.621 -4.559 1 96.19 60 TRP B C 1
ATOM 1444 O O . TRP B 1 60 ? -3.385 -7.609 -5.297 1 96.19 60 TRP B O 1
ATOM 1454 N N . THR B 1 61 ? -5.586 -7.645 -4.91 1 95.94 61 THR B N 1
ATOM 1455 C CA . THR B 1 61 ? -6.008 -7.188 -6.23 1 95.94 61 THR B CA 1
ATOM 1456 C C . THR B 1 61 ? -6.883 -5.945 -6.121 1 95.94 61 THR B C 1
ATOM 1458 O O . THR B 1 61 ? -7.805 -5.898 -5.309 1 95.94 61 THR B O 1
ATOM 1461 N N . PRO B 1 62 ? -6.531 -4.918 -6.898 1 96.56 62 PRO B N 1
ATOM 1462 C CA . PRO B 1 62 ? -7.332 -3.693 -6.84 1 96.56 62 PRO B CA 1
ATOM 1463 C C . PRO B 1 62 ? -8.742 -3.887 -7.387 1 96.56 62 PRO B C 1
ATOM 1465 O O . PRO B 1 62 ? -8.93 -4.523 -8.43 1 96.56 62 PRO B O 1
ATOM 1468 N N . GLU B 1 63 ? -9.664 -3.314 -6.656 1 93.5 63 GLU B N 1
ATOM 1469 C CA . GLU B 1 63 ? -11.031 -3.309 -7.176 1 93.5 63 GLU B CA 1
ATOM 1470 C C . GLU B 1 63 ? -11.125 -2.496 -8.469 1 93.5 63 GLU B C 1
ATOM 1472 O O . GLU B 1 63 ? -10.57 -1.397 -8.555 1 93.5 63 GLU B O 1
ATOM 1477 N N . GLY B 1 64 ? -11.797 -3.076 -9.398 1 92.5 64 GLY B N 1
ATOM 1478 C CA . GLY B 1 64 ? -12.023 -2.373 -10.648 1 92.5 64 GLY B CA 1
ATOM 1479 C C . GLY B 1 64 ? -10.914 -2.578 -11.664 1 92.5 64 GLY B C 1
ATOM 1480 O O . GLY B 1 64 ? -11.016 -2.123 -12.805 1 92.5 64 GLY B O 1
ATOM 1481 N N . ASN B 1 65 ? -9.844 -3.234 -11.281 1 96.06 65 ASN B N 1
ATOM 1482 C CA . ASN B 1 65 ? -8.758 -3.564 -12.188 1 96.06 65 ASN B CA 1
ATOM 1483 C C . ASN B 1 65 ? -8.305 -5.012 -12.023 1 96.06 65 ASN B C 1
ATOM 1485 O O . ASN B 1 65 ? -7.445 -5.305 -11.188 1 96.06 65 ASN B O 1
ATOM 1489 N N . ASP B 1 66 ? -8.719 -5.867 -12.883 1 96.25 66 ASP B N 1
ATOM 1490 C CA . ASP B 1 66 ? -8.484 -7.297 -12.742 1 96.25 66 ASP B CA 1
ATOM 1491 C C . ASP B 1 66 ? -7.152 -7.699 -13.375 1 96.25 66 ASP B C 1
ATOM 1493 O O . ASP B 1 66 ? -6.824 -8.883 -13.445 1 96.25 66 ASP B O 1
ATOM 1497 N N . LYS B 1 67 ? -6.418 -6.684 -13.789 1 98.56 67 LYS B N 1
ATOM 1498 C CA . LYS B 1 67 ? -5.137 -6.992 -14.414 1 98.56 67 LYS B CA 1
ATOM 1499 C C . LYS B 1 67 ? -3.975 -6.543 -13.531 1 98.56 67 LYS B C 1
ATOM 1501 O O . LYS B 1 67 ? -2.855 -6.359 -14.016 1 98.56 67 LYS B O 1
ATOM 1506 N N . GLN B 1 68 ? -4.305 -6.32 -12.297 1 98.69 68 GLN B N 1
ATOM 1507 C CA . GLN B 1 68 ? -3.246 -5.832 -11.422 1 98.69 68 GLN B CA 1
ATOM 1508 C C . GLN B 1 68 ? -3.143 -6.68 -10.156 1 98.69 68 GLN B C 1
ATOM 1510 O O . GLN B 1 68 ? -4.141 -7.234 -9.688 1 98.69 68 GLN B O 1
ATOM 1515 N N . VAL B 1 69 ? -1.932 -6.852 -9.633 1 98.44 69 VAL B N 1
ATOM 1516 C CA . VAL B 1 69 ? -1.607 -7.398 -8.32 1 98.44 69 VAL B CA 1
ATOM 1517 C C . VAL B 1 69 ? -0.784 -6.387 -7.527 1 98.44 69 VAL B C 1
ATOM 1519 O O . VAL B 1 69 ? 0.12 -5.75 -8.07 1 98.44 69 VAL B O 1
ATOM 1522 N N . VAL B 1 70 ? -1.122 -6.195 -6.289 1 98.19 70 VAL B N 1
ATOM 1523 C CA . VAL B 1 70 ? -0.402 -5.293 -5.395 1 98.19 70 VAL B CA 1
ATOM 1524 C C . VAL B 1 70 ? 0.102 -6.066 -4.18 1 98.19 70 VAL B C 1
ATOM 1526 O O . VAL B 1 70 ? -0.637 -6.859 -3.59 1 98.19 70 VAL B O 1
ATOM 1529 N N . ALA B 1 71 ? 1.329 -5.863 -3.832 1 97.81 71 ALA B N 1
ATOM 1530 C CA . ALA B 1 71 ? 1.907 -6.52 -2.662 1 97.81 71 ALA B CA 1
ATOM 1531 C C . ALA B 1 71 ? 2.658 -5.523 -1.788 1 97.81 71 ALA B C 1
ATOM 1533 O O . ALA B 1 71 ? 3.287 -4.59 -2.297 1 97.81 71 ALA B O 1
ATOM 1534 N N . LEU B 1 72 ? 2.514 -5.68 -0.549 1 97.19 72 LEU B N 1
ATOM 1535 C CA . LEU B 1 72 ? 3.279 -4.949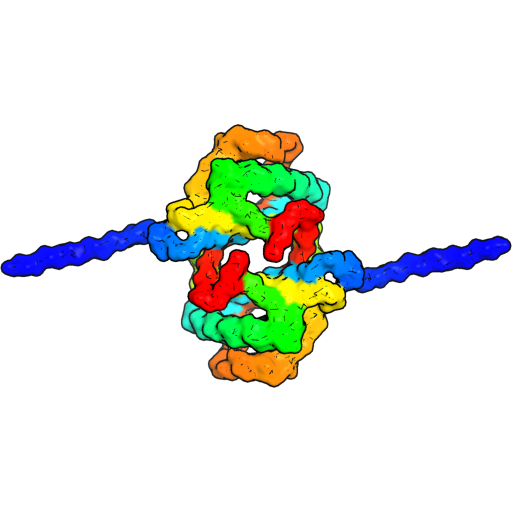 0.455 1 97.19 72 LEU B CA 1
ATOM 1536 C C . LEU B 1 72 ? 4.262 -5.875 1.167 1 97.19 72 LEU B C 1
ATOM 1538 O O . LEU B 1 72 ? 3.854 -6.859 1.788 1 97.19 72 LEU B O 1
ATOM 1542 N N . VAL B 1 73 ? 5.52 -5.508 1.057 1 97.06 73 VAL B N 1
ATOM 1543 C CA . VAL B 1 73 ? 6.527 -6.355 1.687 1 97.06 73 VAL B CA 1
ATOM 1544 C C . VAL B 1 73 ? 7.406 -5.512 2.607 1 97.06 73 VAL B C 1
ATOM 1546 O O . VAL B 1 73 ? 7.527 -4.297 2.424 1 97.06 73 VAL B O 1
ATOM 1549 N N . GLN B 1 74 ? 7.969 -6.176 3.582 1 95.5 74 GLN B N 1
ATOM 1550 C CA . GLN B 1 74 ? 8.836 -5.531 4.562 1 95.5 74 GLN B CA 1
ATOM 1551 C C . GLN B 1 74 ? 10.164 -6.273 4.695 1 95.5 74 GLN B C 1
ATOM 1553 O O . GLN B 1 74 ? 10.195 -7.504 4.742 1 95.5 74 GLN B O 1
ATOM 1558 N N . TYR B 1 75 ? 11.148 -5.527 4.699 1 95.88 75 TYR B N 1
ATOM 1559 C CA . TYR B 1 75 ? 12.492 -6.07 4.793 1 95.88 75 TYR B CA 1
ATOM 1560 C C . TYR B 1 75 ? 13.016 -5.988 6.223 1 95.88 75 TYR B C 1
ATOM 1562 O O . TYR B 1 75 ? 12.43 -5.305 7.066 1 95.88 75 TYR B O 1
ATOM 1570 N N . ALA B 1 76 ? 14.078 -6.688 6.484 1 94.25 76 ALA B N 1
ATOM 1571 C CA . ALA B 1 76 ? 14.719 -6.586 7.793 1 94.25 76 ALA B CA 1
ATOM 1572 C C . ALA B 1 76 ? 15.414 -5.238 7.957 1 94.25 76 ALA B C 1
ATOM 1574 O O . ALA B 1 76 ? 15.852 -4.633 6.973 1 94.25 76 ALA B O 1
ATOM 1575 N N . ILE B 1 77 ? 15.484 -4.828 9.219 1 91.44 77 ILE B N 1
ATOM 1576 C CA . ILE B 1 77 ? 16.203 -3.596 9.508 1 91.44 77 ILE B CA 1
ATOM 1577 C C . ILE B 1 77 ? 17.656 -3.727 9.031 1 91.44 77 ILE B C 1
ATOM 1579 O O . ILE B 1 77 ? 18.312 -4.742 9.273 1 91.44 77 ILE B O 1
ATOM 1583 N N . GLY B 1 78 ? 18.141 -2.723 8.297 1 91.25 78 GLY B N 1
ATOM 1584 C CA . GLY B 1 78 ? 19.516 -2.719 7.812 1 91.25 78 GLY B CA 1
ATOM 1585 C C . GLY B 1 78 ? 19.641 -3.234 6.391 1 91.25 78 GLY B C 1
ATOM 1586 O O . GLY B 1 78 ? 20.672 -3.012 5.742 1 91.25 78 GLY B O 1
ATOM 1587 N N . ASP B 1 79 ? 18.656 -4.016 5.934 1 94.62 79 ASP B N 1
ATOM 1588 C CA . ASP B 1 79 ? 18.703 -4.539 4.574 1 94.62 79 ASP B CA 1
ATOM 1589 C C . ASP B 1 79 ? 18.344 -3.467 3.553 1 94.62 79 ASP B C 1
ATOM 1591 O O . ASP B 1 79 ? 17.453 -2.646 3.801 1 94.62 79 ASP B O 1
ATOM 1595 N N . ASP B 1 80 ? 18.984 -3.504 2.451 1 94.62 80 ASP B N 1
ATOM 1596 C CA . ASP B 1 80 ? 18.641 -2.668 1.31 1 94.62 80 ASP B CA 1
ATOM 1597 C C . ASP B 1 80 ? 17.656 -3.391 0.381 1 94.62 80 ASP B C 1
ATOM 1599 O O . ASP B 1 80 ? 18 -4.438 -0.179 1 94.62 80 ASP B O 1
ATOM 1603 N N . PRO B 1 81 ? 16.547 -2.797 0.224 1 96.5 81 PRO B N 1
ATOM 1604 C CA . PRO B 1 81 ? 15.539 -3.463 -0.603 1 96.5 81 PRO B CA 1
ATOM 1605 C C . PRO B 1 81 ? 16.062 -3.846 -1.984 1 96.5 81 PRO B C 1
ATOM 1607 O O . PRO B 1 81 ? 15.789 -4.941 -2.475 1 96.5 81 PRO B O 1
ATOM 1610 N N . ALA B 1 82 ? 16.781 -2.98 -2.615 1 95.94 82 ALA B N 1
ATOM 1611 C CA . ALA B 1 82 ? 17.297 -3.258 -3.957 1 95.94 82 ALA B CA 1
ATOM 1612 C C . ALA B 1 82 ? 18.219 -4.469 -3.951 1 95.94 82 ALA B C 1
ATOM 1614 O O . ALA B 1 82 ? 18.141 -5.316 -4.844 1 95.94 82 ALA B O 1
ATOM 1615 N N . ASP B 1 83 ? 19.047 -4.559 -2.947 1 97.38 83 ASP B N 1
ATOM 1616 C CA . ASP B 1 83 ? 19.969 -5.68 -2.84 1 97.38 83 ASP B CA 1
ATOM 1617 C C . ASP B 1 83 ? 19.234 -6.992 -2.607 1 97.38 83 ASP B C 1
ATOM 1619 O O . ASP B 1 83 ? 19.547 -8.008 -3.225 1 97.38 83 ASP B O 1
ATOM 1623 N N . VAL B 1 84 ? 18.297 -6.914 -1.701 1 98.12 84 VAL B N 1
ATOM 1624 C CA . VAL B 1 84 ? 17.547 -8.117 -1.38 1 98.12 84 VAL B CA 1
ATOM 1625 C C . VAL B 1 84 ? 16.781 -8.594 -2.611 1 98.12 84 VAL B C 1
ATOM 1627 O O . VAL B 1 84 ? 16.766 -9.781 -2.934 1 98.12 84 VAL B O 1
ATOM 1630 N N . ASP B 1 85 ? 16.125 -7.676 -3.336 1 97.75 85 ASP B N 1
ATOM 1631 C CA . ASP B 1 85 ? 15.367 -8.008 -4.539 1 97.75 85 ASP B CA 1
ATOM 1632 C C . ASP B 1 85 ? 16.266 -8.656 -5.59 1 97.75 85 ASP B C 1
ATOM 1634 O O . ASP B 1 85 ? 15.898 -9.664 -6.191 1 97.75 85 ASP B O 1
ATOM 1638 N N . ALA B 1 86 ? 17.453 -8.055 -5.801 1 97.81 86 ALA B N 1
ATOM 1639 C CA . ALA B 1 86 ? 18.391 -8.586 -6.785 1 97.81 86 ALA B CA 1
ATOM 1640 C C . ALA B 1 86 ? 18.812 -10.008 -6.434 1 97.81 86 ALA B C 1
ATOM 1642 O O . ALA B 1 86 ? 18.828 -10.891 -7.297 1 97.81 86 ALA B O 1
ATOM 1643 N N . ALA B 1 87 ? 19.125 -10.227 -5.121 1 98.44 87 ALA B N 1
ATOM 1644 C CA . ALA B 1 87 ? 19.516 -11.555 -4.668 1 98.44 87 ALA B CA 1
ATOM 1645 C C . ALA B 1 87 ? 18.391 -12.562 -4.867 1 98.44 87 ALA B C 1
ATOM 1647 O O . ALA B 1 87 ? 18.625 -13.688 -5.312 1 98.44 87 ALA B O 1
ATOM 1648 N N . TYR B 1 88 ? 17.203 -12.148 -4.562 1 98.69 88 TYR B N 1
ATOM 1649 C CA . TYR B 1 88 ? 16.047 -13.016 -4.703 1 98.69 88 TYR B CA 1
ATOM 1650 C C . TYR B 1 88 ? 15.797 -13.359 -6.164 1 98.69 88 TYR B C 1
ATOM 1652 O O . TYR B 1 88 ? 15.539 -14.523 -6.496 1 98.69 88 TYR B O 1
ATOM 1660 N N . ARG B 1 89 ? 15.875 -12.43 -7.09 1 97.81 89 ARG B N 1
ATOM 1661 C CA . ARG B 1 89 ? 15.516 -12.594 -8.492 1 97.81 89 ARG B CA 1
ATOM 1662 C C . ARG B 1 89 ? 16.453 -13.562 -9.195 1 97.81 89 ARG B C 1
ATOM 1664 O O . ARG B 1 89 ? 16.078 -14.195 -10.18 1 97.81 89 ARG B O 1
ATOM 1671 N N . VAL B 1 90 ? 17.672 -13.727 -8.727 1 98 90 VAL B N 1
ATOM 1672 C CA . VAL B 1 90 ? 18.609 -14.625 -9.391 1 98 90 VAL B CA 1
ATOM 1673 C C . VAL B 1 90 ? 18.672 -15.945 -8.633 1 98 90 VAL B C 1
ATOM 1675 O O . VAL B 1 90 ? 19.5 -16.812 -8.961 1 98 90 VAL B O 1
ATOM 1678 N N . SER B 1 91 ? 17.906 -16.188 -7.637 1 98.62 91 SER B N 1
ATOM 1679 C CA . SER B 1 91 ? 17.938 -17.375 -6.789 1 98.62 91 SER B CA 1
ATOM 1680 C C . SER B 1 91 ? 17.188 -18.531 -7.434 1 98.62 91 SER B C 1
ATOM 1682 O O . SER B 1 91 ? 16.375 -18.328 -8.336 1 98.62 91 SER B O 1
ATOM 1684 N N . GLU B 1 92 ? 17.438 -19.719 -6.922 1 98.56 92 GLU B N 1
ATOM 1685 C CA . GLU B 1 92 ? 16.672 -20.906 -7.309 1 98.56 92 GLU B CA 1
ATOM 1686 C C . GLU B 1 92 ? 15.227 -20.812 -6.844 1 98.56 92 GLU B C 1
ATOM 1688 O O . GLU B 1 92 ? 14.312 -21.266 -7.535 1 98.56 92 GLU B O 1
ATOM 1693 N N . ALA B 1 93 ? 15.07 -20.172 -5.707 1 98.56 93 ALA B N 1
ATOM 1694 C CA . ALA B 1 93 ? 13.727 -20.016 -5.156 1 98.56 93 ALA B CA 1
ATOM 1695 C C . ALA B 1 93 ? 12.828 -19.25 -6.109 1 98.56 93 ALA B C 1
ATOM 1697 O O . ALA B 1 93 ? 11.719 -19.672 -6.422 1 98.56 93 ALA B O 1
ATOM 1698 N N . PHE B 1 94 ? 13.328 -18.156 -6.672 1 98.75 94 PHE B N 1
ATOM 1699 C CA . PHE B 1 94 ? 12.57 -17.359 -7.617 1 98.75 94 PHE B CA 1
ATOM 1700 C C . PHE B 1 94 ? 12.312 -18.125 -8.906 1 98.75 94 PHE B C 1
ATOM 1702 O O . PHE B 1 94 ? 11.188 -18.141 -9.414 1 98.75 94 PHE B O 1
ATOM 1709 N N . THR B 1 95 ? 13.336 -18.75 -9.391 1 98.56 95 THR B N 1
ATOM 1710 C CA . THR B 1 95 ? 13.203 -19.531 -10.609 1 98.56 95 THR B CA 1
ATOM 1711 C C . THR B 1 95 ? 12.109 -20.594 -10.461 1 98.56 95 THR B C 1
ATOM 1713 O O . THR B 1 95 ? 11.258 -20.75 -11.344 1 98.56 95 THR B O 1
ATOM 1716 N N . ASN B 1 96 ? 12.102 -21.203 -9.273 1 98.69 96 ASN B N 1
ATOM 1717 C CA . ASN B 1 96 ? 11.102 -22.234 -9.008 1 98.69 96 ASN B CA 1
ATOM 1718 C C . ASN B 1 96 ? 9.695 -21.641 -8.93 1 98.69 96 ASN B C 1
ATOM 1720 O O . ASN B 1 96 ? 8.742 -22.234 -9.43 1 98.69 96 ASN B O 1
ATOM 1724 N N . ASP B 1 97 ? 9.562 -20.562 -8.305 1 98.75 97 ASP B N 1
ATOM 1725 C CA . ASP B 1 97 ? 8.266 -19.906 -8.18 1 98.75 97 ASP B CA 1
ATOM 1726 C C . ASP B 1 97 ? 7.676 -19.578 -9.547 1 98.75 97 ASP B C 1
ATOM 1728 O O . ASP B 1 97 ? 6.465 -19.656 -9.75 1 98.75 97 ASP B O 1
ATOM 1732 N N . MET B 1 98 ? 8.539 -19.25 -10.531 1 98.69 98 MET B N 1
ATOM 1733 C CA . MET B 1 98 ? 8.094 -18.625 -11.781 1 98.69 98 MET B CA 1
ATOM 1734 C C . MET B 1 98 ? 7.961 -19.672 -12.891 1 98.69 98 MET B C 1
ATOM 1736 O O . MET B 1 98 ? 7.633 -19.344 -14.023 1 98.69 98 MET B O 1
ATOM 1740 N N . VAL B 1 99 ? 8.273 -20.891 -12.531 1 98.38 99 VAL B N 1
ATOM 1741 C CA . VAL B 1 99 ? 8.203 -21.938 -13.547 1 98.38 99 VAL B CA 1
ATOM 1742 C C . VAL B 1 99 ? 6.832 -21.922 -14.211 1 98.38 99 VAL B C 1
ATOM 1744 O O . VAL B 1 99 ? 5.805 -21.891 -13.531 1 98.38 99 VAL B O 1
ATOM 1747 N N . GLY B 1 100 ? 6.836 -21.859 -15.508 1 98.12 100 GLY B N 1
ATOM 1748 C CA . GLY B 1 100 ? 5.609 -21.938 -16.281 1 98.12 100 GLY B CA 1
ATOM 1749 C C . GLY B 1 100 ? 5 -20.578 -16.578 1 98.12 100 GLY B C 1
ATOM 1750 O O . GLY B 1 100 ? 4.055 -20.469 -17.359 1 98.12 100 GLY B O 1
ATOM 1751 N N . PHE B 1 101 ? 5.547 -19.562 -15.969 1 98.75 101 PHE B N 1
ATOM 1752 C CA . PHE B 1 101 ? 4.984 -18.234 -16.188 1 98.75 101 PHE B CA 1
ATOM 1753 C C . PHE B 1 101 ? 5.711 -17.516 -17.328 1 98.75 101 PHE B C 1
ATOM 1755 O O . PHE B 1 101 ? 6.941 -17.516 -17.375 1 98.75 101 PHE B O 1
ATOM 1762 N N . ASN B 1 102 ? 4.988 -16.922 -18.234 1 98.44 102 ASN B N 1
ATOM 1763 C CA . ASN B 1 102 ? 5.539 -16.125 -19.328 1 98.44 102 ASN B CA 1
ATOM 1764 C C . ASN B 1 102 ? 5.801 -14.688 -18.906 1 98.44 102 ASN B C 1
ATOM 1766 O O . ASN B 1 102 ? 4.863 -13.906 -18.734 1 98.44 102 ASN B O 1
ATOM 1770 N N . PHE B 1 103 ? 7.02 -14.227 -18.875 1 98.06 103 PHE B N 1
ATOM 1771 C CA . PHE B 1 103 ? 7.418 -12.922 -18.359 1 98.06 103 PHE B CA 1
ATOM 1772 C C . PHE B 1 103 ? 6.93 -11.805 -19.281 1 98.06 103 PHE B C 1
ATOM 1774 O O . PHE B 1 103 ? 6.816 -10.656 -18.844 1 98.06 103 PHE B O 1
ATOM 1781 N N . SER B 1 104 ? 6.633 -12.125 -20.438 1 98.19 104 SER B N 1
ATOM 1782 C CA . SER B 1 104 ? 6.152 -11.102 -21.375 1 98.19 104 SER B CA 1
ATOM 1783 C C . SER B 1 104 ? 4.75 -10.633 -21 1 98.19 104 SER B C 1
ATOM 1785 O O . SER B 1 104 ? 4.273 -9.617 -21.516 1 98.19 104 SER B O 1
ATOM 1787 N N . ASN B 1 105 ? 4.176 -11.367 -20.047 1 98.62 105 ASN B N 1
ATOM 1788 C CA . ASN B 1 105 ? 2.84 -10.992 -19.594 1 98.62 105 ASN B CA 1
ATOM 1789 C C . ASN B 1 105 ? 2.875 -9.766 -18.688 1 98.62 105 ASN B C 1
ATOM 1791 O O . ASN B 1 105 ? 1.839 -9.148 -18.422 1 98.62 105 ASN B O 1
ATOM 1795 N N . PHE B 1 106 ? 4.051 -9.391 -18.203 1 98.69 106 PHE B N 1
ATOM 1796 C CA . PHE B 1 106 ? 4.148 -8.156 -17.422 1 98.69 106 PHE B CA 1
ATOM 1797 C C . PHE B 1 106 ? 4.129 -6.938 -18.328 1 98.69 106 PHE B C 1
ATOM 1799 O O . PHE B 1 106 ? 4.992 -6.797 -19.203 1 98.69 106 PHE B O 1
ATOM 1806 N N . GLU B 1 107 ? 3.176 -6.141 -18.125 1 98.81 107 GLU B N 1
ATOM 1807 C CA . GLU B 1 107 ? 3.17 -4.855 -18.828 1 98.81 107 GLU B CA 1
ATOM 1808 C C . GLU B 1 107 ? 3.975 -3.811 -18.047 1 98.81 107 GLU B C 1
ATOM 1810 O O . GLU B 1 107 ? 4.652 -2.975 -18.656 1 98.81 107 GLU B O 1
ATOM 1815 N N . SER B 1 108 ? 3.801 -3.842 -16.734 1 98.38 108 SER B N 1
ATOM 1816 C CA . SER B 1 108 ? 4.566 -2.926 -15.898 1 98.38 108 SER B CA 1
ATOM 1817 C C . SER B 1 108 ? 4.734 -3.477 -14.492 1 98.38 108 SER B C 1
ATOM 1819 O O . SER B 1 108 ? 3.865 -4.191 -13.992 1 98.38 108 SER B O 1
ATOM 1821 N N . ILE B 1 109 ? 5.824 -3.24 -13.898 1 98.06 109 ILE B N 1
ATOM 1822 C CA . ILE B 1 109 ? 6.121 -3.482 -12.492 1 98.06 109 ILE B CA 1
ATOM 1823 C C . ILE B 1 109 ? 6.613 -2.191 -11.844 1 98.06 109 ILE B C 1
ATOM 1825 O O . ILE B 1 109 ? 7.625 -1.624 -12.258 1 98.06 109 ILE B O 1
ATOM 1829 N N . VAL B 1 110 ? 5.84 -1.727 -10.859 1 96.62 110 VAL B N 1
ATOM 1830 C CA . VAL B 1 110 ? 6.207 -0.507 -10.148 1 96.62 110 VAL B CA 1
ATOM 1831 C C . VAL B 1 110 ? 6.465 -0.826 -8.672 1 96.62 110 VAL B C 1
ATOM 1833 O O . VAL B 1 110 ? 5.633 -1.455 -8.016 1 96.62 110 VAL B O 1
ATOM 1836 N N . SER B 1 111 ? 7.621 -0.522 -8.266 1 97.06 111 SER B N 1
ATOM 1837 C CA . SER B 1 111 ? 7.992 -0.712 -6.863 1 97.06 111 SER B CA 1
ATOM 1838 C C . SER B 1 111 ? 8.383 0.61 -6.211 1 97.06 111 SER B C 1
ATOM 1840 O O . SER B 1 111 ? 9.094 1.419 -6.809 1 97.06 111 SER B O 1
ATOM 1842 N N . THR B 1 112 ? 7.867 0.833 -5.004 1 97.19 112 THR B N 1
ATOM 1843 C CA . THR B 1 112 ? 8.164 2.049 -4.254 1 97.19 112 THR B CA 1
ATOM 1844 C C . THR B 1 112 ? 8.484 1.72 -2.799 1 97.19 112 THR B C 1
ATOM 1846 O O . THR B 1 112 ? 7.668 1.121 -2.096 1 97.19 112 THR B O 1
ATOM 1849 N N . VAL B 1 113 ? 9.703 2.117 -2.428 1 96.94 113 VAL B N 1
ATOM 1850 C CA . VAL B 1 113 ? 10.031 2.012 -1.009 1 96.94 113 VAL B CA 1
ATOM 1851 C C . VAL B 1 113 ? 9.375 3.158 -0.242 1 96.94 113 VAL B C 1
ATOM 1853 O O . VAL B 1 113 ? 9.406 4.309 -0.686 1 96.94 113 VAL B O 1
ATOM 1856 N N . LEU B 1 114 ? 8.805 2.76 0.889 1 95.69 114 LEU B N 1
ATOM 1857 C CA . LEU B 1 114 ? 7.984 3.682 1.662 1 95.69 114 LEU B CA 1
ATOM 1858 C C . LEU B 1 114 ? 8.641 4.016 2.996 1 95.69 114 LEU B C 1
ATOM 1860 O O . LEU B 1 114 ? 8.977 3.113 3.768 1 95.69 114 LEU B O 1
ATOM 1864 N N . ASP B 1 115 ? 8.844 5.254 3.248 1 90.56 115 ASP B N 1
ATOM 1865 C CA . ASP B 1 115 ? 9.352 5.711 4.535 1 90.56 115 ASP B CA 1
ATOM 1866 C C . ASP B 1 115 ? 8.211 6.004 5.508 1 90.56 115 ASP B C 1
ATOM 1868 O O . ASP B 1 115 ? 7.344 6.836 5.227 1 90.56 115 ASP B O 1
ATOM 1872 N N . PRO B 1 116 ? 8.203 5.262 6.598 1 89.56 116 PRO B N 1
ATOM 1873 C CA . PRO B 1 116 ? 7.137 5.555 7.559 1 89.56 116 PRO B CA 1
ATOM 1874 C C . PRO B 1 116 ? 7.246 6.953 8.156 1 89.56 116 PRO B C 1
ATOM 1876 O O . PRO B 1 116 ? 8.359 7.445 8.383 1 89.56 116 PRO B O 1
ATOM 1879 N N . THR B 1 117 ? 6.055 7.547 8.32 1 88.69 117 THR B N 1
ATOM 1880 C CA . THR B 1 117 ? 6.062 8.781 9.094 1 88.69 117 THR B CA 1
ATOM 1881 C C . THR B 1 117 ? 6.312 8.5 10.57 1 88.69 117 THR B C 1
ATOM 1883 O O . THR B 1 117 ? 6.145 7.367 11.023 1 88.69 117 THR B O 1
ATOM 1886 N N . SER B 1 118 ? 6.699 9.516 11.297 1 83.31 118 SER B N 1
ATOM 1887 C CA . SER B 1 118 ? 7.07 9.328 12.695 1 83.31 118 SER B CA 1
ATOM 1888 C C . SER B 1 118 ? 5.859 8.93 13.531 1 83.31 118 SER B C 1
ATOM 1890 O O . SER B 1 118 ? 6.008 8.328 14.602 1 83.31 118 SER B O 1
ATOM 1892 N N . PHE B 1 119 ? 4.641 9.141 13.055 1 85.19 119 PHE B N 1
ATOM 1893 C CA . PHE B 1 119 ? 3.436 8.891 13.836 1 85.19 119 PHE B CA 1
ATOM 1894 C C . PHE B 1 119 ? 2.658 7.711 13.266 1 85.19 119 PHE B C 1
ATOM 1896 O O . PHE B 1 119 ? 1.599 7.352 13.789 1 85.19 119 PHE B O 1
ATOM 1903 N N . SER B 1 120 ? 3.15 7.148 12.148 1 84.81 120 SER B N 1
ATOM 1904 C CA . SER B 1 120 ? 2.41 6.078 11.492 1 84.81 120 SER B CA 1
ATOM 1905 C C . SER B 1 120 ? 2.246 4.875 12.406 1 84.81 120 SER B C 1
ATOM 1907 O O . SER B 1 120 ? 3.182 4.492 13.117 1 84.81 120 SER B O 1
ATOM 1909 N N . PRO B 1 121 ? 1.017 4.387 12.344 1 77.81 121 PRO B N 1
ATOM 1910 C CA . PRO B 1 121 ? 0.87 3.131 13.078 1 77.81 121 PRO B CA 1
ATOM 1911 C C . PRO B 1 121 ? 1.679 1.988 12.469 1 77.81 121 PRO B C 1
ATOM 1913 O O . PRO B 1 121 ? 1.899 1.965 11.25 1 77.81 121 PRO B O 1
ATOM 1916 N N . VAL B 1 122 ? 2.717 1.516 13.086 1 62.75 122 VAL B N 1
ATOM 1917 C CA . VAL B 1 122 ? 3.549 0.464 12.516 1 62.75 122 VAL B CA 1
ATOM 1918 C C . VAL B 1 122 ? 2.688 -0.751 12.172 1 62.75 122 VAL B C 1
ATOM 1920 O O . VAL B 1 122 ? 1.825 -1.146 12.961 1 62.75 122 VAL B O 1
ATOM 1923 N N . LEU B 1 123 ? 2.652 -0.973 10.766 1 60.12 123 LEU B N 1
ATOM 1924 C CA . LEU B 1 123 ? 1.929 -2.154 10.312 1 60.12 123 LEU B CA 1
ATOM 1925 C C . LEU B 1 123 ? 2.301 -3.375 11.148 1 60.12 123 LEU B C 1
ATOM 1927 O O . LEU B 1 123 ? 3.393 -3.434 11.719 1 60.12 123 LEU B O 1
#

pLDDT: mean 89.07, std 17.44, range [35.88, 98.88]

Nearest PDB structures (foldseek):
  2ap6-assembly1_A  TM=7.599E-01  e=2.273E-05  Agrobacterium fabrum str. C58
  1vqs-assembly1_B  TM=7.748E-01  e=3.500E-05  Agrobacterium fabrum str. C58
  5ixu-assembly1_A  TM=7.687E-01  e=4.765E-05  Paraburkholderia xenovorans LB400
  5kak-assembly1_A  TM=7.676E-01  e=5.068E-05  Paraburkholderia xenovorans LB400
  5k9f-assembly1_A  TM=7.752E-01  e=8.302E-05  Paraburkholderia xenovorans LB400

Sequence (246 aa):
MKISFAFLSCLPAALARQQPPTELRSYTLSTVDATNQYVQIWKKHIESLKEFNVTTRAVWTPEGNDKQVVALVQYAIGDDPADVDAAYRVSEAFTNDMVGFNFSNFESIVSTVLDPTSFSPVLMKISFAFLSCLPAALARQQPPTELRSYTLSTVDATNQYVQIWKKHIESLKEFNVTTRAVWTPEGNDKQVVALVQYAIGDDPADVDAAYRVSEAFTNDMVGFNFSNFESIVSTVLDPTSFSPVL